Protein AF-K0SII9-F1 (afdb_monomer_lite)

Foldseek 3Di:
DPPVPPPPDDDDDDDDDPPPDCPDPVNVLVCCCCPHPLHDDPPDDPVNNVVSNVVSVVVVVVVVVVVVVVVVLLCVQLVPAPCSVWFASVQSSVQSVQLVVLVQKWKWAFDLFKIKIFHLDPDDPPVCVPDPCVPPWDFGDIKMWGWDDDPPWIAIDIPVCCCLVQVADGSRVCNLPVHDDPQQHQLCRTPCCVVQCPNPDPVNVVSVVSNVVCVVCSRRHGTDDPVSSVVSSVQFDPPDPRTTGPPDDPVNVVLNVVSVVDPTHTSVNSVVVVPPDPPPDPDDDPDDDDDDDDDDPPPPDPDPVVVVVVVVVVVVVVVVPDDDVVNVVVVVVVVVVVDDD

Organism: Thalassiosira oceanica (NCBI:txid159749)

Secondary structure (DSSP, 8-state):
--GGGSTT---------TTS----HHHHHHHHHHHSTT---TT--HHHHHHHHHHHHHHHHHHHHHHHHHHHHHHHHHTT-TTTTTB-HHHHHHHHHHHHGGGG-EEEEEETTEEEEE-------GGGTTSGGGGSPPB--EEEEEEEEETTEEEEEETT-HHHHHSS--HHHHHH-----GGGS-GGGBTTHHHHTT-SSHHHHHHHHHHHHHHHTTTT-EEE-HHHHHHHHHSS-TTSSSEEPTT--HHHHHHHHHHHHSSS-BHHHHHHHHH----S-----------------------HHHHHHHHHHHHHHHHHT---HHHHHHHHHHHTSS---

Structure (mmCIF, N/CA/C/O backbone):
data_AF-K0SII9-F1
#
_entry.id   AF-K0SII9-F1
#
loop_
_atom_site.group_PDB
_atom_site.id
_atom_site.type_symbol
_atom_site.label_atom_id
_atom_site.label_alt_id
_atom_site.label_comp_id
_atom_site.label_asym_id
_atom_site.label_entity_id
_atom_site.label_seq_id
_atom_site.pdbx_PDB_ins_code
_atom_site.Cartn_x
_atom_site.Cartn_y
_atom_site.Cartn_z
_atom_site.occupancy
_atom_site.B_iso_or_equiv
_atom_site.auth_seq_id
_atom_site.auth_comp_id
_atom_site.auth_asym_id
_atom_site.auth_atom_id
_atom_site.pdbx_PDB_model_num
ATOM 1 N N . ALA A 1 1 ? 13.135 2.652 -67.312 1.00 53.75 1 ALA A N 1
ATOM 2 C CA . ALA A 1 1 ? 12.485 2.323 -66.023 1.00 53.75 1 ALA A CA 1
ATOM 3 C C . ALA A 1 1 ? 13.206 1.148 -65.356 1.00 53.75 1 ALA A C 1
ATOM 5 O O . ALA A 1 1 ? 13.034 0.042 -65.848 1.00 53.75 1 ALA A O 1
ATOM 6 N N . LYS A 1 2 ? 14.023 1.396 -64.307 1.00 49.31 2 LYS A N 1
ATOM 7 C CA . LYS A 1 2 ? 14.423 0.466 -63.206 1.00 49.31 2 LYS A CA 1
ATOM 8 C C . LYS A 1 2 ? 15.679 0.882 -62.399 1.00 49.31 2 LYS A C 1
ATOM 10 O O . LYS A 1 2 ? 16.064 0.138 -61.511 1.00 49.31 2 LYS A O 1
ATOM 15 N N . GLU A 1 3 ? 16.265 2.066 -62.588 1.00 45.38 3 GLU A N 1
ATOM 16 C CA . GLU A 1 3 ? 17.447 2.478 -61.792 1.00 45.38 3 GLU A CA 1
ATOM 17 C C . GLU A 1 3 ? 17.122 3.017 -60.386 1.00 45.38 3 GLU A C 1
ATOM 19 O O . GLU A 1 3 ? 17.903 2.829 -59.458 1.00 45.38 3 GLU A O 1
ATOM 24 N N . TYR A 1 4 ? 15.921 3.562 -60.151 1.00 51.84 4 TYR A N 1
ATOM 25 C CA . TYR A 1 4 ? 15.530 4.056 -58.817 1.00 51.84 4 TYR A CA 1
ATOM 26 C C . TYR A 1 4 ? 15.281 2.946 -57.772 1.00 51.84 4 TYR A C 1
ATOM 28 O O . TYR A 1 4 ? 15.060 3.240 -56.599 1.00 51.84 4 TYR A O 1
ATOM 36 N N . LYS A 1 5 ? 15.305 1.666 -58.176 1.00 50.66 5 LYS A N 1
ATOM 37 C CA . LYS A 1 5 ? 15.097 0.512 -57.281 1.00 50.66 5 LYS A CA 1
ATOM 38 C C . LYS A 1 5 ? 16.396 -0.148 -56.795 1.00 50.66 5 LYS A C 1
ATOM 40 O O . LYS A 1 5 ? 16.318 -1.058 -55.979 1.00 50.66 5 LYS A O 1
ATOM 45 N N . LEU A 1 6 ? 17.567 0.308 -57.250 1.00 46.69 6 LEU A N 1
ATOM 46 C CA . LEU A 1 6 ? 18.876 -0.260 -56.879 1.00 46.69 6 LEU A CA 1
ATOM 47 C C . LEU A 1 6 ? 19.713 0.634 -55.948 1.00 46.69 6 LEU A C 1
ATOM 49 O O . LEU A 1 6 ? 20.714 0.178 -55.408 1.00 46.69 6 LEU A O 1
ATOM 53 N N . ALA A 1 7 ? 19.286 1.869 -55.674 1.00 40.69 7 ALA A N 1
ATOM 54 C CA . ALA A 1 7 ? 20.061 2.823 -54.873 1.00 40.69 7 ALA A CA 1
ATOM 55 C C . ALA A 1 7 ? 20.015 2.598 -53.343 1.00 40.69 7 ALA A C 1
ATOM 57 O O . ALA A 1 7 ? 20.549 3.416 -52.602 1.00 40.69 7 ALA A O 1
ATOM 58 N N . ASN A 1 8 ? 19.394 1.517 -52.846 1.00 41.69 8 ASN A N 1
ATOM 59 C CA . ASN A 1 8 ? 19.132 1.340 -51.408 1.00 41.69 8 ASN A CA 1
ATOM 60 C C . ASN A 1 8 ? 19.788 0.129 -50.724 1.00 41.69 8 ASN A C 1
ATOM 62 O O . ASN A 1 8 ? 19.466 -0.146 -49.573 1.00 41.69 8 ASN A O 1
ATOM 66 N N . TYR A 1 9 ? 20.729 -0.577 -51.357 1.00 41.47 9 TYR A N 1
ATOM 67 C CA . TYR A 1 9 ? 21.389 -1.721 -50.709 1.00 41.47 9 TYR A CA 1
ATOM 68 C C . TYR A 1 9 ? 22.876 -1.848 -51.043 1.00 41.47 9 TYR A C 1
ATOM 70 O O . TYR A 1 9 ? 23.299 -2.830 -51.634 1.00 41.47 9 TYR A O 1
ATOM 78 N N . ILE A 1 10 ? 23.692 -0.896 -50.583 1.00 37.50 10 ILE A N 1
ATOM 79 C CA . ILE A 1 10 ? 25.073 -1.199 -50.171 1.00 37.50 10 ILE A CA 1
ATOM 80 C C . ILE A 1 10 ? 25.360 -0.416 -48.884 1.00 37.50 10 ILE A C 1
ATOM 82 O O . ILE A 1 10 ? 25.893 0.691 -48.906 1.00 37.50 10 ILE A O 1
ATOM 86 N N . ARG A 1 11 ? 24.994 -0.986 -47.729 1.00 38.03 11 ARG A N 1
ATOM 87 C CA . ARG A 1 11 ? 25.604 -0.583 -46.456 1.00 38.03 11 ARG A CA 1
ATOM 88 C C . ARG A 1 11 ? 26.974 -1.247 -46.392 1.00 38.03 11 ARG A C 1
ATOM 90 O O . ARG A 1 11 ? 27.061 -2.467 -46.285 1.00 38.03 11 ARG A O 1
ATOM 97 N N . ARG A 1 12 ? 28.039 -0.447 -46.487 1.00 33.34 12 ARG A N 1
ATOM 98 C CA . ARG A 1 12 ? 29.394 -0.890 -46.144 1.00 33.34 12 ARG A CA 1
ATOM 99 C C . ARG A 1 12 ? 29.398 -1.366 -44.689 1.00 33.34 12 ARG A C 1
ATOM 101 O O . ARG A 1 12 ? 28.965 -0.643 -43.796 1.00 33.34 12 ARG A O 1
ATOM 108 N N . PHE A 1 13 ? 29.872 -2.590 -44.482 1.00 34.31 13 PHE A N 1
ATOM 109 C CA . PHE A 1 13 ? 30.133 -3.164 -43.170 1.00 34.31 13 PHE A CA 1
ATOM 110 C C . PHE A 1 13 ? 31.379 -2.509 -42.567 1.00 34.31 13 PHE A C 1
ATOM 112 O O . PHE A 1 13 ? 32.501 -2.859 -42.916 1.00 34.31 13 PHE A O 1
ATOM 119 N N . THR A 1 14 ? 31.177 -1.582 -41.639 1.00 35.09 14 THR A N 1
ATOM 120 C CA . THR A 1 14 ? 32.183 -1.201 -40.641 1.00 35.09 14 THR A CA 1
ATOM 121 C C . THR A 1 14 ? 31.499 -1.234 -39.283 1.00 35.09 14 THR A C 1
ATOM 123 O O . THR A 1 14 ? 30.611 -0.432 -39.000 1.00 35.09 14 THR A O 1
ATOM 126 N N . TYR A 1 15 ? 31.856 -2.241 -38.488 1.00 30.50 15 TYR A N 1
ATOM 127 C CA . TYR A 1 15 ? 31.388 -2.438 -37.122 1.00 30.50 15 TYR A CA 1
ATOM 128 C C . TYR A 1 15 ? 32.081 -1.449 -36.169 1.00 30.50 15 TYR A C 1
ATOM 130 O O . TYR A 1 15 ? 33.273 -1.199 -36.308 1.00 30.50 15 TYR A O 1
ATOM 138 N N . LEU A 1 16 ? 31.335 -0.968 -35.166 1.00 34.50 16 LEU A N 1
ATOM 139 C CA . LEU A 1 16 ? 31.848 -0.474 -33.878 1.00 34.50 16 LEU A CA 1
ATOM 140 C C . LEU A 1 16 ? 32.865 0.687 -33.929 1.00 34.50 16 LEU A C 1
ATOM 142 O O . LEU A 1 16 ? 33.998 0.556 -33.480 1.00 34.50 16 LEU A O 1
ATOM 146 N N . SER A 1 17 ? 32.417 1.875 -34.340 1.00 34.69 17 SER A N 1
ATOM 147 C CA . SER A 1 17 ? 33.034 3.134 -33.897 1.00 34.69 17 SER A CA 1
ATOM 148 C C . SER A 1 17 ? 31.955 4.073 -33.360 1.00 34.69 17 SER A C 1
ATOM 150 O O . SER A 1 17 ? 31.035 4.445 -34.089 1.00 34.69 17 SER A O 1
ATOM 152 N N . MET A 1 18 ? 32.082 4.464 -32.092 1.00 37.53 18 MET A N 1
ATOM 153 C CA . MET A 1 18 ? 31.198 5.381 -31.348 1.00 37.53 18 MET A CA 1
ATOM 154 C C . MET A 1 18 ? 31.147 6.825 -31.900 1.00 37.53 18 MET A C 1
ATOM 156 O O . MET A 1 18 ? 30.557 7.688 -31.262 1.00 37.53 18 MET A O 1
ATOM 160 N N . ASP A 1 19 ? 31.693 7.083 -33.092 1.00 38.28 19 ASP A N 1
ATOM 161 C CA . ASP A 1 19 ? 31.724 8.405 -33.739 1.00 38.28 19 ASP A CA 1
ATOM 162 C C . ASP A 1 19 ? 30.737 8.574 -34.913 1.00 38.28 19 ASP A C 1
ATOM 164 O O . ASP A 1 19 ? 30.640 9.655 -35.487 1.00 38.28 19 ASP A O 1
ATOM 168 N N . ALA A 1 20 ? 29.959 7.550 -35.285 1.00 38.38 20 ALA A N 1
ATOM 169 C CA . ALA A 1 20 ? 29.179 7.573 -36.536 1.00 38.38 20 ALA A CA 1
ATOM 170 C C . ALA A 1 20 ? 27.664 7.840 -36.402 1.00 38.38 20 ALA A C 1
ATOM 172 O O . ALA A 1 20 ? 26.931 7.680 -37.377 1.00 38.38 20 ALA A O 1
ATOM 173 N N . MET A 1 21 ? 27.167 8.267 -35.239 1.00 43.34 21 MET A N 1
ATOM 174 C CA . MET A 1 21 ? 25.800 8.800 -35.108 1.00 43.34 21 MET A CA 1
ATOM 175 C C . MET A 1 21 ? 25.746 9.935 -34.086 1.00 43.34 21 MET A C 1
ATOM 177 O O . MET A 1 21 ? 25.056 9.869 -33.073 1.00 43.34 21 MET A O 1
ATOM 181 N N . THR A 1 22 ? 26.450 11.025 -34.374 1.00 39.41 22 THR A N 1
ATOM 182 C CA . THR A 1 22 ? 26.101 12.318 -33.791 1.00 39.41 22 THR A CA 1
ATOM 183 C C . THR A 1 22 ? 25.038 12.957 -34.683 1.00 39.41 22 THR A C 1
ATOM 185 O O . THR A 1 22 ? 25.332 13.782 -35.540 1.00 39.41 22 THR A O 1
ATOM 188 N N . THR A 1 23 ? 23.755 12.622 -34.483 1.00 45.44 23 THR A N 1
ATOM 189 C CA . THR A 1 23 ? 22.739 13.641 -34.790 1.00 45.44 23 THR A CA 1
ATOM 190 C C . THR A 1 23 ? 23.065 14.776 -33.841 1.00 45.44 23 THR A C 1
ATOM 192 O O . THR A 1 23 ? 22.853 14.644 -32.630 1.00 45.44 23 THR A O 1
ATOM 195 N N . SER A 1 24 ? 23.701 15.830 -34.347 1.00 44.81 24 SER A N 1
ATOM 196 C CA . SER A 1 24 ? 24.098 16.939 -33.490 1.00 44.81 24 SER A CA 1
ATOM 197 C C . SER A 1 24 ? 22.864 17.414 -32.709 1.00 44.81 24 SER A C 1
ATOM 199 O O . SER A 1 24 ? 21.735 17.308 -33.213 1.00 44.81 24 SER A O 1
ATOM 201 N N . PRO A 1 25 ? 23.021 17.966 -31.496 1.00 49.19 25 PRO A N 1
ATOM 202 C CA . PRO A 1 25 ? 21.898 18.558 -30.770 1.00 49.19 25 PRO A CA 1
ATOM 203 C C . PRO A 1 25 ? 21.079 19.525 -31.647 1.00 49.19 25 PRO A C 1
ATOM 205 O O . PRO A 1 25 ? 19.868 19.654 -31.478 1.00 49.19 25 PRO A O 1
ATOM 208 N N . VAL A 1 26 ? 21.724 20.145 -32.644 1.00 51.12 26 VAL A N 1
ATOM 209 C CA . VAL A 1 26 ? 21.116 21.020 -33.654 1.00 51.12 26 VAL A CA 1
ATOM 210 C C . VAL A 1 26 ? 20.181 20.264 -34.612 1.00 51.12 26 VAL A C 1
ATOM 212 O O . VAL A 1 26 ? 19.090 20.751 -34.905 1.00 51.12 26 VAL A O 1
ATOM 215 N N . GLU A 1 27 ? 20.530 19.061 -35.069 1.00 47.72 27 GLU A N 1
ATOM 216 C CA . GLU A 1 27 ? 19.673 18.253 -35.953 1.00 47.72 27 GLU A CA 1
ATOM 217 C C . GLU A 1 27 ? 18.467 17.650 -35.221 1.00 47.72 27 GLU A C 1
ATOM 219 O O . GLU A 1 27 ? 17.347 17.690 -35.741 1.00 47.72 27 GLU A O 1
ATOM 224 N N . GLY A 1 28 ? 18.653 17.202 -33.975 1.00 54.72 28 GLY A N 1
ATOM 225 C CA . GLY A 1 28 ? 17.545 16.802 -33.101 1.00 54.72 28 GLY A CA 1
ATOM 226 C C . GLY A 1 28 ? 16.598 17.970 -32.792 1.00 54.72 28 GLY A C 1
ATOM 227 O O . GLY A 1 28 ? 15.373 17.817 -32.821 1.00 54.72 28 GLY A O 1
ATOM 228 N N . ASN A 1 29 ? 17.152 19.171 -32.589 1.00 56.41 29 ASN A N 1
ATOM 229 C CA . ASN A 1 29 ? 16.377 20.398 -32.396 1.00 56.41 29 ASN A CA 1
ATOM 230 C C . ASN A 1 29 ? 15.602 20.822 -33.649 1.00 56.41 29 ASN A C 1
ATOM 232 O O . ASN A 1 29 ? 14.479 21.319 -33.531 1.00 56.41 29 ASN A O 1
ATOM 236 N N . ASN A 1 30 ? 16.160 20.588 -34.836 1.00 60.06 30 ASN A N 1
ATOM 237 C CA . ASN A 1 30 ? 15.506 20.898 -36.101 1.00 60.06 30 ASN A CA 1
ATOM 238 C C . ASN A 1 30 ? 14.314 19.981 -36.389 1.00 60.06 30 ASN A C 1
ATOM 240 O O . ASN A 1 30 ? 13.341 20.441 -36.981 1.00 60.06 30 ASN A O 1
ATOM 244 N N . ASN A 1 31 ? 14.328 18.725 -35.938 1.00 63.12 31 ASN A N 1
ATOM 245 C CA . ASN A 1 31 ? 13.200 17.812 -36.144 1.00 63.12 31 ASN A CA 1
ATOM 246 C C . ASN A 1 31 ? 11.907 18.334 -35.476 1.00 63.12 31 ASN A C 1
ATOM 248 O O . ASN A 1 31 ? 10.842 18.350 -36.089 1.00 63.12 31 ASN A O 1
ATOM 252 N N . ALA A 1 32 ? 12.006 18.883 -34.260 1.00 60.28 32 ALA A N 1
ATOM 253 C CA . ALA A 1 32 ? 10.859 19.461 -33.550 1.00 60.28 32 ALA A CA 1
ATOM 254 C C . ALA A 1 32 ? 10.267 20.700 -34.254 1.00 60.28 32 ALA A C 1
ATOM 256 O O . ALA A 1 32 ? 9.049 20.885 -34.252 1.00 60.28 32 ALA A O 1
ATOM 257 N N . ILE A 1 33 ? 11.120 21.519 -34.880 1.00 62.03 33 ILE A N 1
ATOM 258 C CA . ILE A 1 33 ? 10.728 22.719 -35.642 1.00 62.03 33 ILE A CA 1
ATOM 259 C C . ILE A 1 33 ? 10.191 22.352 -37.034 1.00 62.03 33 ILE A C 1
ATOM 261 O O . ILE A 1 33 ? 9.358 23.069 -37.583 1.00 62.03 33 ILE A O 1
ATOM 265 N N . LYS A 1 34 ? 10.640 21.233 -37.610 1.00 62.59 34 LYS A N 1
ATOM 266 C CA . LYS A 1 34 ? 10.251 20.785 -38.955 1.00 62.59 34 LYS A CA 1
ATOM 267 C C . LYS A 1 34 ? 9.029 19.862 -38.966 1.00 62.59 34 LYS A C 1
ATOM 269 O O . LYS A 1 34 ? 8.306 19.848 -39.959 1.00 62.59 34 LYS A O 1
ATOM 274 N N . HIS A 1 35 ? 8.763 19.124 -37.886 1.00 68.00 35 HIS A N 1
ATOM 275 C CA . HIS A 1 35 ? 7.751 18.056 -37.875 1.00 68.00 35 HIS A CA 1
ATOM 276 C C . HIS A 1 35 ? 6.817 18.049 -36.643 1.00 68.00 35 HIS A C 1
ATOM 278 O O . HIS A 1 35 ? 5.930 17.203 -36.575 1.00 68.00 35 HIS A O 1
ATOM 284 N N . GLY A 1 36 ? 6.971 18.972 -35.682 1.00 69.62 36 GLY A N 1
ATOM 285 C CA . GLY A 1 36 ? 6.170 19.015 -34.446 1.00 69.62 36 GLY A CA 1
ATOM 286 C C . GLY A 1 36 ? 4.976 19.985 -34.452 1.00 69.62 36 GLY A C 1
ATOM 287 O O . GLY A 1 36 ? 4.740 20.719 -35.405 1.00 69.62 36 GLY A O 1
ATOM 288 N N . GLN A 1 37 ? 4.247 20.043 -33.331 1.00 69.94 37 GLN A N 1
ATOM 289 C CA . GLN A 1 37 ? 3.112 20.964 -33.113 1.00 69.94 37 GLN A CA 1
ATOM 290 C C . GLN A 1 37 ? 3.496 22.451 -33.267 1.00 69.94 37 GLN A C 1
ATOM 292 O O . GLN A 1 37 ? 2.679 23.273 -33.675 1.00 69.94 37 GLN A O 1
ATOM 297 N N . PHE A 1 38 ? 4.763 22.787 -33.010 1.00 75.69 38 PHE A N 1
ATOM 298 C CA . PHE A 1 38 ? 5.333 24.128 -33.182 1.00 75.69 38 PHE A CA 1
ATOM 299 C C . PHE A 1 38 ? 6.060 24.301 -34.526 1.00 75.69 38 PHE A C 1
ATOM 301 O O . PHE A 1 38 ? 7.029 25.054 -34.615 1.00 75.69 38 PHE A O 1
ATOM 308 N N . ARG A 1 39 ? 5.620 23.589 -35.576 1.00 80.12 39 ARG A N 1
ATOM 309 C CA . ARG A 1 39 ? 6.266 23.631 -36.893 1.00 80.12 39 ARG A CA 1
ATOM 310 C C . ARG A 1 39 ? 6.273 25.037 -37.490 1.00 80.12 39 ARG A C 1
ATOM 312 O O . ARG A 1 39 ? 5.246 25.725 -37.498 1.00 80.12 39 ARG A O 1
ATOM 319 N N . ILE A 1 40 ? 7.421 25.412 -38.048 1.00 73.75 40 ILE A N 1
ATOM 320 C CA . ILE A 1 40 ? 7.624 26.672 -38.766 1.00 73.75 40 ILE A CA 1
ATOM 321 C C . ILE A 1 40 ? 7.688 26.381 -40.260 1.00 73.75 40 ILE A C 1
ATOM 323 O O . ILE A 1 40 ? 8.381 25.467 -40.703 1.00 73.75 40 ILE A O 1
ATOM 327 N N . HIS A 1 41 ? 6.941 27.162 -41.030 1.00 76.00 41 HIS A N 1
ATOM 328 C CA . HIS A 1 41 ? 6.904 27.087 -42.483 1.00 76.00 41 HIS A CA 1
ATOM 329 C C . HIS A 1 41 ? 7.655 28.257 -43.106 1.00 76.00 41 HIS A C 1
ATOM 331 O O . HIS A 1 41 ? 7.661 29.347 -42.542 1.00 76.00 41 HIS A O 1
ATOM 337 N N . SER A 1 42 ? 8.196 28.059 -44.310 1.00 74.12 42 SER A N 1
ATOM 338 C CA . SER A 1 42 ? 8.813 29.123 -45.119 1.00 74.12 42 SER A CA 1
ATOM 339 C C . SER A 1 42 ? 7.867 30.293 -45.409 1.00 74.12 42 SER A C 1
ATOM 341 O O . SER A 1 42 ? 8.325 31.396 -45.671 1.00 74.12 42 SER A O 1
ATOM 343 N N . ASN A 1 43 ? 6.554 30.059 -45.334 1.00 78.25 43 ASN A N 1
ATOM 344 C CA . ASN A 1 43 ? 5.522 31.063 -45.596 1.00 78.25 43 ASN A CA 1
ATOM 345 C C . ASN A 1 43 ? 5.083 31.825 -44.329 1.00 78.25 43 ASN A C 1
ATOM 347 O O . ASN A 1 43 ? 4.132 32.599 -44.387 1.00 78.25 43 ASN A O 1
ATOM 351 N N . MET A 1 44 ? 5.718 31.588 -43.175 1.00 83.06 44 MET A N 1
ATOM 352 C CA . MET A 1 44 ? 5.431 32.326 -41.941 1.00 83.06 44 MET A CA 1
ATOM 353 C C . MET A 1 44 ? 6.315 33.565 -41.849 1.00 83.06 44 MET A C 1
ATOM 355 O O . MET A 1 44 ? 7.528 33.485 -42.031 1.00 83.06 44 MET A O 1
ATOM 359 N N . ASN A 1 45 ? 5.709 34.704 -41.522 1.00 86.62 45 ASN A N 1
ATOM 360 C CA . ASN A 1 45 ? 6.458 35.913 -41.203 1.00 86.62 45 ASN A CA 1
ATOM 361 C C . ASN A 1 45 ? 7.091 35.816 -39.803 1.00 86.62 45 ASN A C 1
ATOM 363 O O . ASN A 1 45 ? 6.718 34.976 -38.977 1.00 86.62 45 ASN A O 1
ATOM 367 N N . LEU A 1 46 ? 8.049 36.707 -39.534 1.00 81.56 46 LEU A N 1
ATOM 368 C CA . LEU A 1 46 ? 8.833 36.686 -38.298 1.00 81.56 46 LEU A CA 1
ATOM 369 C C . LEU A 1 46 ? 7.951 36.789 -37.040 1.00 81.56 46 LEU A C 1
ATOM 371 O O . LEU A 1 46 ? 8.213 36.126 -36.036 1.00 81.56 46 LEU A O 1
ATOM 375 N N . SER A 1 47 ? 6.879 37.586 -37.108 1.00 84.19 47 SER A N 1
ATOM 376 C CA . SER A 1 47 ? 5.943 37.797 -36.000 1.00 84.19 47 SER A CA 1
ATOM 377 C C . SER A 1 47 ? 5.118 36.553 -35.659 1.00 84.19 47 SER A C 1
ATOM 379 O O . SER A 1 47 ? 4.724 36.392 -34.508 1.00 84.19 47 SER A O 1
ATOM 381 N N . GLN A 1 48 ? 4.903 35.640 -36.610 1.00 80.31 48 GLN A N 1
ATOM 382 C CA . GLN A 1 48 ? 4.233 34.356 -36.378 1.00 80.31 48 GLN A CA 1
ATOM 383 C C . GLN A 1 48 ? 5.210 33.217 -36.064 1.00 80.31 48 GLN A C 1
ATOM 385 O O . GLN A 1 48 ? 4.867 32.300 -35.311 1.00 80.31 48 GLN A O 1
ATOM 390 N N . SER A 1 49 ? 6.426 33.247 -36.619 1.00 80.00 49 SER A N 1
ATOM 391 C CA . SER A 1 49 ? 7.427 32.205 -36.382 1.00 80.00 49 SER A CA 1
ATOM 392 C C . SER A 1 49 ? 8.039 32.302 -34.984 1.00 80.00 49 SER A C 1
ATOM 394 O O . SER A 1 49 ? 8.202 31.275 -34.327 1.00 80.00 49 SER A O 1
ATOM 396 N N . LEU A 1 50 ? 8.336 33.514 -34.499 1.00 82.88 50 LEU A N 1
ATOM 397 C CA . LEU A 1 50 ? 8.982 33.730 -33.199 1.00 82.88 50 LEU A CA 1
ATOM 398 C C . LEU A 1 50 ? 8.172 33.150 -32.022 1.00 82.88 50 LEU A C 1
ATOM 400 O O . LEU A 1 50 ? 8.735 32.339 -31.283 1.00 82.88 50 LEU A O 1
ATOM 404 N N . PRO A 1 51 ? 6.864 33.440 -31.855 1.00 86.38 51 PRO A N 1
ATOM 405 C CA . PRO A 1 51 ? 6.073 32.867 -30.763 1.00 86.38 51 PRO A CA 1
ATOM 406 C C . PRO A 1 51 ? 6.037 31.334 -30.773 1.00 86.38 51 PRO A C 1
ATOM 408 O O . PRO A 1 51 ? 6.052 30.709 -29.715 1.00 86.38 51 PRO A O 1
ATOM 411 N N . LYS A 1 52 ? 6.046 30.706 -31.958 1.00 81.69 52 LYS A N 1
ATOM 412 C CA . LYS A 1 52 ? 6.088 29.240 -32.087 1.00 81.69 52 LYS A CA 1
ATOM 413 C C . LYS A 1 52 ? 7.437 28.655 -31.682 1.00 81.69 52 LYS A C 1
ATOM 415 O O . LYS A 1 52 ? 7.455 27.624 -31.011 1.00 81.69 52 LYS A O 1
ATOM 420 N N . VAL A 1 53 ? 8.550 29.312 -32.029 1.00 82.69 53 VAL A N 1
ATOM 421 C CA . VAL A 1 53 ? 9.884 28.933 -31.524 1.00 82.69 53 VAL A CA 1
ATOM 422 C C . VAL A 1 53 ? 9.886 28.978 -29.999 1.00 82.69 53 VAL A C 1
ATOM 424 O O . VAL A 1 53 ? 10.252 27.986 -29.368 1.00 82.69 53 VAL A O 1
ATOM 427 N N . TYR A 1 54 ? 9.434 30.091 -29.412 1.00 83.81 54 TYR A N 1
ATOM 428 C CA . TYR A 1 54 ? 9.384 30.261 -27.959 1.00 83.81 54 TYR A CA 1
ATOM 429 C C . TYR A 1 54 ? 8.484 29.219 -27.286 1.00 83.81 54 TYR A C 1
ATOM 431 O O . TYR A 1 54 ? 8.912 28.586 -26.324 1.00 83.81 54 TYR A O 1
ATOM 439 N N . GLY A 1 55 ? 7.294 28.951 -27.833 1.00 83.25 55 GLY A N 1
ATOM 440 C CA . GLY A 1 55 ? 6.408 27.889 -27.347 1.00 83.25 55 GLY A CA 1
ATOM 441 C C . GLY A 1 55 ? 7.075 26.510 -27.371 1.00 83.25 55 GLY A C 1
ATOM 442 O O . GLY A 1 55 ? 7.067 25.794 -26.373 1.00 83.25 55 GLY A O 1
ATOM 443 N N . GLY A 1 56 ? 7.754 26.164 -28.469 1.00 82.12 56 GLY A N 1
ATOM 444 C CA . GLY A 1 56 ? 8.484 24.901 -28.586 1.00 82.12 56 GLY A CA 1
ATOM 445 C C . GLY A 1 56 ? 9.707 24.791 -27.668 1.00 82.12 56 GLY A C 1
ATOM 446 O O . GLY A 1 56 ? 10.061 23.690 -27.238 1.00 82.12 56 GLY A O 1
ATOM 447 N N . VAL A 1 57 ? 10.377 25.905 -27.359 1.00 82.19 57 VAL A N 1
ATOM 448 C CA . VAL A 1 57 ? 11.449 25.958 -26.352 1.00 82.19 57 VAL A CA 1
ATOM 449 C C . VAL A 1 57 ? 10.868 25.753 -24.953 1.00 82.19 57 VAL A C 1
ATOM 451 O O . VAL A 1 57 ? 11.317 24.844 -24.255 1.00 82.19 57 VAL A O 1
ATOM 454 N N . ASN A 1 58 ? 9.817 26.487 -24.583 1.00 85.62 58 ASN A N 1
ATOM 455 C CA . ASN A 1 58 ? 9.165 26.359 -23.279 1.00 85.62 58 ASN A CA 1
ATOM 456 C C . ASN A 1 58 ? 8.634 24.941 -23.039 1.00 85.62 58 ASN A C 1
ATOM 458 O O . ASN A 1 58 ? 8.983 24.331 -22.034 1.00 85.62 58 ASN A O 1
ATOM 462 N N . SER A 1 59 ? 7.921 24.334 -23.994 1.00 79.88 59 SER A N 1
ATOM 463 C CA . SER A 1 59 ? 7.428 22.954 -23.846 1.00 79.88 59 SER A CA 1
ATOM 464 C C . SER A 1 59 ? 8.540 21.900 -23.740 1.00 79.88 59 SER A C 1
ATOM 466 O O . SER A 1 59 ? 8.305 20.785 -23.268 1.00 79.88 59 SER A O 1
ATOM 468 N N . ARG A 1 60 ? 9.755 22.191 -24.224 1.00 81.00 60 ARG A N 1
ATOM 469 C CA . ARG A 1 60 ? 10.925 21.317 -24.027 1.00 81.00 60 ARG A CA 1
ATOM 470 C C . ARG A 1 60 ? 11.536 21.518 -22.650 1.00 81.00 60 ARG A C 1
ATOM 472 O O . ARG A 1 60 ? 11.833 20.526 -21.990 1.00 81.00 60 ARG A O 1
ATOM 479 N N . ILE A 1 61 ? 11.676 22.768 -22.214 1.00 84.19 61 ILE A N 1
ATOM 480 C CA . ILE A 1 61 ? 12.120 23.107 -20.860 1.00 84.19 61 ILE A CA 1
ATOM 481 C C . ILE A 1 61 ? 11.176 22.470 -19.837 1.00 84.19 61 ILE A C 1
ATOM 483 O O . ILE A 1 61 ? 11.640 21.755 -18.960 1.00 84.19 61 ILE A O 1
ATOM 487 N N . GLU A 1 62 ? 9.861 22.603 -19.998 1.00 83.56 62 GLU A N 1
ATOM 488 C CA . GLU A 1 62 ? 8.862 21.977 -19.125 1.00 83.56 62 GLU A CA 1
ATOM 489 C C . GLU A 1 62 ? 8.965 20.452 -19.109 1.00 83.56 62 GLU A C 1
ATOM 491 O O . GLU A 1 62 ? 8.889 19.839 -18.042 1.00 83.56 62 GLU A O 1
ATOM 496 N N . ARG A 1 63 ? 9.177 19.817 -20.269 1.00 81.50 63 ARG A N 1
ATOM 497 C CA . ARG A 1 63 ? 9.396 18.365 -20.344 1.00 81.50 63 ARG A CA 1
ATOM 498 C C . ARG A 1 63 ? 10.674 17.944 -19.632 1.00 81.50 63 ARG A C 1
ATOM 500 O O . ARG A 1 63 ? 10.638 16.959 -18.899 1.00 81.50 63 ARG A O 1
ATOM 507 N N . SER A 1 64 ? 11.762 18.687 -19.821 1.00 81.19 64 SER A N 1
ATOM 508 C CA . SER A 1 64 ? 13.045 18.454 -19.156 1.00 81.19 64 SER A CA 1
ATOM 509 C C . SER A 1 64 ? 12.921 18.637 -17.644 1.00 81.19 64 SER A C 1
ATOM 511 O O . SER A 1 64 ? 13.277 17.739 -16.895 1.00 81.19 64 SER A O 1
ATOM 513 N N . ILE A 1 65 ? 12.295 19.723 -17.182 1.00 81.81 65 ILE A N 1
ATOM 514 C CA . ILE A 1 65 ? 11.997 19.969 -15.764 1.00 81.81 65 ILE A CA 1
ATOM 515 C C . ILE A 1 65 ? 11.118 18.854 -15.198 1.00 81.81 65 ILE A C 1
ATOM 517 O O . ILE A 1 65 ? 11.391 18.342 -14.119 1.00 81.81 65 ILE A O 1
ATOM 521 N N . SER A 1 66 ? 10.068 18.447 -15.910 1.00 77.62 66 SER A N 1
ATOM 522 C CA . SER A 1 66 ? 9.196 17.350 -15.483 1.00 77.62 66 SER A CA 1
ATOM 523 C C . SER A 1 66 ? 9.955 16.027 -15.405 1.00 77.62 66 SER A C 1
ATOM 525 O O . SER A 1 66 ? 9.707 15.230 -14.507 1.00 77.62 66 SER A O 1
ATOM 527 N N . GLN A 1 67 ? 10.888 15.787 -16.327 1.00 80.50 67 GLN A N 1
ATOM 528 C CA . GLN A 1 67 ? 11.751 14.614 -16.313 1.00 80.50 67 GLN A CA 1
ATOM 529 C C . GLN A 1 67 ? 12.741 14.659 -15.147 1.00 80.50 67 GLN A C 1
ATOM 531 O O . GLN A 1 67 ? 12.800 13.702 -14.387 1.00 80.50 67 GLN A O 1
ATOM 536 N N . ALA A 1 68 ? 13.418 15.786 -14.934 1.00 72.94 68 ALA A N 1
ATOM 537 C CA . ALA A 1 68 ? 14.311 16.005 -13.805 1.00 72.94 68 ALA A CA 1
ATOM 538 C C . ALA A 1 68 ? 13.570 15.846 -12.471 1.00 72.94 68 ALA A C 1
ATOM 540 O O . ALA A 1 68 ? 14.022 15.098 -11.621 1.00 72.94 68 ALA A O 1
ATOM 541 N N . LYS A 1 69 ? 12.375 16.433 -12.314 1.00 75.50 69 LYS A N 1
ATOM 542 C CA . LYS A 1 69 ? 11.519 16.234 -11.130 1.00 75.50 69 LYS A CA 1
ATOM 543 C C . LYS A 1 69 ? 11.175 14.758 -10.914 1.00 75.50 69 LYS A C 1
ATOM 545 O O . LYS A 1 69 ? 11.237 14.277 -9.784 1.00 75.50 69 LYS A O 1
ATOM 550 N N . ARG A 1 70 ? 10.833 14.028 -11.985 1.00 72.69 70 ARG A N 1
ATOM 551 C CA . ARG A 1 70 ? 10.601 12.575 -11.916 1.00 72.69 70 ARG A CA 1
ATOM 552 C C . ARG A 1 70 ? 11.859 11.831 -11.481 1.00 72.69 70 ARG A C 1
ATOM 554 O O . ARG A 1 70 ? 11.751 10.919 -10.672 1.00 72.69 70 ARG A O 1
ATOM 561 N N . ASP A 1 71 ? 13.020 12.198 -12.003 1.00 69.75 71 ASP A N 1
ATOM 562 C CA . ASP A 1 71 ? 14.276 11.503 -11.737 1.00 69.75 71 ASP A CA 1
ATOM 563 C C . ASP A 1 71 ? 14.831 11.825 -10.344 1.00 69.75 71 ASP A C 1
ATOM 565 O O . ASP A 1 71 ? 15.195 10.904 -9.624 1.00 69.75 71 ASP A O 1
ATOM 569 N N . THR A 1 72 ? 14.754 13.074 -9.879 1.00 67.00 72 THR A N 1
ATOM 570 C CA . THR A 1 72 ? 15.052 13.450 -8.488 1.00 67.00 72 THR A CA 1
ATOM 571 C C . THR A 1 72 ? 14.146 12.711 -7.504 1.00 67.00 72 THR A C 1
ATOM 573 O O . THR A 1 72 ? 14.637 12.184 -6.509 1.00 67.00 72 THR A O 1
ATOM 576 N N . GLY A 1 73 ? 12.844 12.603 -7.801 1.00 61.16 73 GLY A N 1
ATOM 577 C CA . GLY A 1 73 ? 11.927 11.786 -7.005 1.00 61.16 73 GLY A CA 1
ATOM 578 C C . GLY A 1 73 ? 12.378 10.324 -6.952 1.00 61.16 73 GLY A C 1
ATOM 579 O O . GLY A 1 73 ? 12.534 9.764 -5.873 1.00 61.16 73 GLY A O 1
ATOM 580 N N . LYS A 1 74 ? 12.672 9.711 -8.105 1.00 59.28 74 LYS A N 1
ATOM 581 C CA . LYS A 1 74 ? 13.144 8.317 -8.173 1.00 59.28 74 LYS A CA 1
ATOM 582 C C . LYS A 1 74 ? 14.428 8.089 -7.376 1.00 59.28 74 LYS A C 1
ATOM 584 O O . LYS A 1 74 ? 14.498 7.105 -6.645 1.00 59.28 74 LYS A O 1
ATOM 589 N N . THR A 1 75 ? 15.426 8.961 -7.508 1.00 58.94 75 THR A N 1
ATOM 590 C CA . THR A 1 75 ? 16.719 8.804 -6.828 1.00 58.94 75 THR A CA 1
ATOM 591 C C . THR A 1 75 ? 16.574 8.981 -5.319 1.00 58.94 75 THR A C 1
ATOM 593 O O . THR A 1 75 ? 17.095 8.165 -4.574 1.00 58.94 75 THR A O 1
ATOM 596 N N . SER A 1 76 ? 15.803 9.975 -4.866 1.00 60.25 76 SER A N 1
ATOM 597 C CA . SER A 1 76 ? 15.585 10.237 -3.436 1.00 60.25 76 SER A CA 1
ATOM 598 C C . SER A 1 76 ? 14.875 9.084 -2.719 1.00 60.25 76 SER A C 1
ATOM 600 O O . SER A 1 76 ? 15.241 8.753 -1.594 1.00 60.25 76 SER A O 1
ATOM 602 N N . TYR A 1 77 ? 13.871 8.471 -3.357 1.00 54.66 77 TYR A N 1
ATOM 603 C CA . TYR A 1 77 ? 13.135 7.344 -2.770 1.00 54.66 77 TYR A CA 1
ATOM 604 C C . TYR A 1 77 ? 13.936 6.034 -2.837 1.00 54.66 77 TYR A C 1
ATOM 606 O O . TYR A 1 77 ? 14.074 5.343 -1.834 1.00 54.66 77 TYR A O 1
ATOM 614 N N . SER A 1 78 ? 14.566 5.736 -3.980 1.00 53.78 78 SER A N 1
ATOM 615 C CA . SER A 1 78 ? 15.282 4.465 -4.153 1.00 53.78 78 SER A CA 1
ATOM 616 C C . SER A 1 78 ? 16.647 4.392 -3.463 1.00 53.78 78 SER A C 1
ATOM 618 O O . SER A 1 78 ? 17.056 3.303 -3.093 1.00 53.78 78 SER A O 1
ATOM 620 N N . SER A 1 79 ? 17.373 5.489 -3.235 1.00 52.91 79 SER A N 1
ATOM 621 C CA . SER A 1 79 ? 18.785 5.391 -2.819 1.00 52.91 79 SER A CA 1
ATOM 622 C C . SER A 1 79 ? 19.026 4.956 -1.365 1.00 52.91 79 SER A C 1
ATOM 624 O O . SER A 1 79 ? 20.181 4.875 -0.956 1.00 52.91 79 SER A O 1
ATOM 626 N N . ARG A 1 80 ? 17.980 4.735 -0.555 1.00 62.78 80 ARG A N 1
ATOM 627 C CA . ARG A 1 80 ? 18.118 4.432 0.887 1.00 62.78 80 ARG A CA 1
ATOM 628 C C . ARG A 1 80 ? 17.535 3.088 1.319 1.00 62.78 80 ARG A C 1
ATOM 630 O O . ARG A 1 80 ? 17.804 2.662 2.439 1.00 62.78 80 ARG A O 1
ATOM 637 N N . ALA A 1 81 ? 16.746 2.431 0.474 1.00 71.94 81 ALA A N 1
ATOM 638 C CA . ALA A 1 81 ? 16.098 1.174 0.827 1.00 71.94 81 ALA A CA 1
ATOM 639 C C . ALA A 1 81 ? 17.001 -0.025 0.507 1.00 71.94 81 ALA A C 1
ATOM 641 O O . ALA A 1 81 ? 17.539 -0.122 -0.594 1.00 71.94 81 ALA A O 1
ATOM 642 N N . ALA A 1 82 ? 17.102 -0.988 1.428 1.00 80.25 82 ALA A N 1
ATOM 643 C CA . ALA A 1 82 ? 17.878 -2.219 1.226 1.00 80.25 82 ALA A CA 1
ATOM 644 C C . ALA A 1 82 ? 17.401 -3.051 0.015 1.00 80.25 82 ALA A C 1
ATOM 646 O O . ALA A 1 82 ? 18.147 -3.847 -0.550 1.00 80.25 82 ALA A O 1
ATOM 647 N N . THR A 1 83 ? 16.153 -2.857 -0.414 1.00 84.81 83 THR A N 1
ATOM 648 C CA . THR A 1 83 ? 15.542 -3.529 -1.566 1.00 84.81 83 THR A CA 1
ATOM 649 C C . THR A 1 83 ? 15.845 -2.861 -2.910 1.00 84.81 83 THR A C 1
ATOM 651 O O . THR A 1 83 ? 15.584 -3.459 -3.957 1.00 84.81 83 THR A O 1
ATOM 654 N N . ALA A 1 84 ? 16.435 -1.664 -2.920 1.00 81.88 84 ALA A N 1
ATOM 655 C CA . ALA A 1 84 ? 16.610 -0.858 -4.125 1.00 81.88 84 ALA A CA 1
ATOM 656 C C . ALA A 1 84 ? 17.536 -1.481 -5.174 1.00 81.88 84 ALA A C 1
ATOM 658 O O . ALA A 1 84 ? 17.362 -1.251 -6.376 1.00 81.88 84 ALA A O 1
ATOM 659 N N . ASP A 1 85 ? 18.496 -2.302 -4.750 1.00 86.31 85 ASP A N 1
ATOM 660 C CA . ASP A 1 85 ? 19.392 -3.009 -5.664 1.00 86.31 85 ASP A CA 1
ATOM 661 C C . ASP A 1 85 ? 18.665 -4.109 -6.438 1.00 86.31 85 ASP A C 1
ATOM 663 O O . ASP A 1 85 ? 18.955 -4.324 -7.617 1.00 86.31 85 ASP A O 1
ATOM 667 N N . PHE A 1 86 ? 17.639 -4.712 -5.836 1.00 88.88 86 PHE A N 1
ATOM 668 C CA . PHE A 1 86 ? 16.919 -5.864 -6.377 1.00 88.88 86 PHE A CA 1
ATOM 669 C C . PHE A 1 86 ? 15.605 -5.488 -7.066 1.00 88.88 86 PHE A C 1
ATOM 671 O O . PHE A 1 86 ? 15.181 -6.163 -8.007 1.00 88.88 86 PHE A O 1
ATOM 678 N N . VAL A 1 87 ? 14.956 -4.406 -6.633 1.00 89.88 87 VAL A N 1
ATOM 679 C CA . VAL A 1 87 ? 13.635 -3.981 -7.111 1.00 89.88 87 VAL A CA 1
ATOM 680 C C . VAL A 1 87 ? 13.770 -2.900 -8.180 1.00 89.88 87 VAL A C 1
ATOM 682 O O . VAL A 1 87 ? 14.596 -1.994 -8.108 1.00 89.88 87 VAL A O 1
ATOM 685 N N . ASN A 1 88 ? 12.955 -2.992 -9.225 1.00 88.81 88 ASN A N 1
ATOM 686 C CA . ASN A 1 88 ? 12.904 -1.998 -10.279 1.00 88.81 88 ASN A CA 1
ATOM 687 C C . ASN A 1 88 ? 12.400 -0.653 -9.738 1.00 88.81 88 ASN A C 1
ATOM 689 O O . ASN A 1 88 ? 11.651 -0.570 -8.765 1.00 88.81 88 ASN A O 1
ATOM 693 N N . VAL A 1 89 ? 12.786 0.424 -10.417 1.00 83.56 89 VAL A N 1
ATOM 694 C CA . VAL A 1 89 ? 12.548 1.794 -9.943 1.00 83.56 89 VAL A CA 1
ATOM 695 C C . VAL A 1 89 ? 11.062 2.078 -9.690 1.00 83.56 89 VAL A C 1
ATOM 697 O O . VAL A 1 89 ? 10.705 2.758 -8.731 1.00 83.56 89 VAL A O 1
ATOM 700 N N . LYS A 1 90 ? 10.173 1.524 -10.525 1.00 84.12 90 LYS A N 1
ATOM 701 C CA . LYS A 1 90 ? 8.722 1.689 -10.374 1.00 84.12 90 LYS A CA 1
ATOM 702 C C . LYS A 1 90 ? 8.210 1.009 -9.104 1.00 84.12 90 LYS A C 1
ATOM 704 O O . LYS A 1 90 ? 7.453 1.630 -8.364 1.00 84.12 90 LYS A O 1
ATOM 709 N N . GLY A 1 91 ? 8.602 -0.240 -8.865 1.00 87.38 91 GLY A N 1
ATOM 710 C CA . GLY A 1 91 ? 8.230 -1.002 -7.676 1.00 87.38 91 GLY A CA 1
ATOM 711 C C . GLY A 1 91 ? 8.721 -0.316 -6.411 1.00 87.38 91 GLY A C 1
ATOM 712 O O . GLY A 1 91 ? 7.911 -0.043 -5.532 1.00 87.38 91 GLY A O 1
ATOM 713 N N . GLN A 1 92 ? 10.000 0.065 -6.393 1.00 88.38 92 GLN A N 1
ATOM 714 C CA . GLN A 1 92 ? 10.624 0.746 -5.263 1.00 88.38 92 GLN A CA 1
ATOM 715 C C . GLN A 1 92 ? 9.898 2.054 -4.925 1.00 88.38 92 GLN A C 1
ATOM 717 O O . GLN A 1 92 ? 9.380 2.200 -3.826 1.00 88.38 92 GLN A O 1
ATOM 722 N N . SER A 1 93 ? 9.692 2.932 -5.916 1.00 84.38 93 SER A N 1
ATOM 723 C CA . SER A 1 93 ? 9.000 4.216 -5.706 1.00 84.38 93 SER A CA 1
ATOM 724 C C . SER A 1 93 ? 7.579 4.080 -5.140 1.00 84.38 93 SER A C 1
ATOM 726 O O . SER A 1 93 ? 7.120 4.935 -4.386 1.00 84.38 93 SER A O 1
ATOM 728 N N . LEU A 1 94 ? 6.856 3.016 -5.504 1.00 87.69 94 LEU A N 1
ATOM 729 C CA . LEU A 1 94 ? 5.510 2.761 -4.993 1.00 87.69 94 LEU A CA 1
ATOM 730 C C . LEU A 1 94 ? 5.542 2.202 -3.572 1.00 87.69 94 LEU A C 1
ATOM 732 O O . LEU A 1 94 ? 4.679 2.557 -2.772 1.00 87.69 94 LEU A O 1
ATOM 736 N N . VAL A 1 95 ? 6.511 1.333 -3.282 1.00 90.88 95 VAL A N 1
ATOM 737 C CA . VAL A 1 95 ? 6.731 0.758 -1.955 1.00 90.88 95 VAL A CA 1
ATOM 738 C C . VAL A 1 95 ? 7.134 1.847 -0.970 1.00 90.88 95 VAL A C 1
ATOM 740 O O . VAL A 1 95 ? 6.460 1.981 0.044 1.00 90.88 95 VAL A O 1
ATOM 743 N N . ASP A 1 96 ? 8.113 2.685 -1.311 1.00 88.75 96 ASP A N 1
ATOM 744 C CA . ASP A 1 96 ? 8.571 3.790 -0.459 1.00 88.75 96 ASP A CA 1
ATOM 745 C C . ASP A 1 96 ? 7.438 4.776 -0.183 1.00 88.75 96 ASP A C 1
ATOM 747 O O . ASP A 1 96 ? 7.159 5.115 0.962 1.00 88.75 96 ASP A O 1
ATOM 751 N N . ARG A 1 97 ? 6.681 5.158 -1.220 1.00 87.94 97 ARG A N 1
ATOM 752 C CA . ARG A 1 97 ? 5.512 6.029 -1.048 1.00 87.94 97 ARG A CA 1
ATOM 753 C C . ARG A 1 97 ? 4.477 5.421 -0.101 1.00 87.94 97 ARG A C 1
ATOM 755 O O . ARG A 1 97 ? 3.880 6.135 0.704 1.00 87.94 97 ARG A O 1
ATOM 762 N N . ASN A 1 98 ? 4.215 4.121 -0.229 1.00 90.81 98 ASN A N 1
ATOM 763 C CA . ASN A 1 98 ? 3.267 3.436 0.643 1.00 90.81 98 ASN A CA 1
ATOM 764 C C . ASN A 1 98 ? 3.800 3.345 2.077 1.00 90.81 98 ASN A C 1
ATOM 766 O O . ASN A 1 98 ? 3.030 3.556 3.013 1.00 90.81 98 ASN A O 1
ATOM 770 N N . PHE A 1 99 ? 5.096 3.082 2.234 1.00 90.94 99 PHE A N 1
ATOM 771 C CA . PHE A 1 99 ? 5.788 3.045 3.513 1.00 90.94 99 PHE A CA 1
ATOM 772 C C . PHE A 1 99 ? 5.725 4.407 4.209 1.00 90.94 99 PHE A C 1
ATOM 774 O O . PHE A 1 99 ? 5.250 4.488 5.335 1.00 90.94 99 PHE A O 1
ATOM 781 N N . ASP A 1 100 ? 6.066 5.501 3.531 1.00 88.25 100 ASP A N 1
ATOM 782 C CA . ASP A 1 100 ? 6.005 6.860 4.086 1.00 88.25 100 ASP A CA 1
ATOM 783 C C . ASP A 1 100 ? 4.579 7.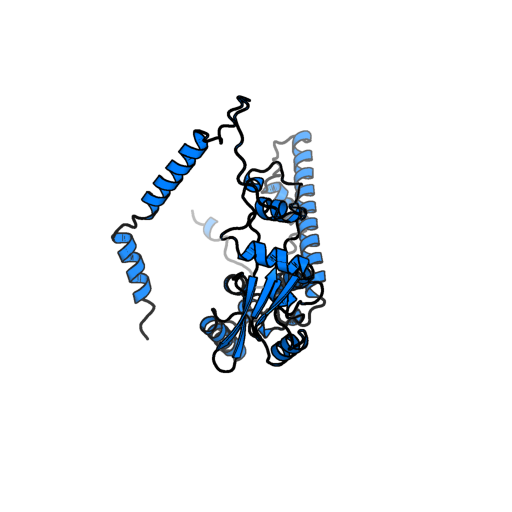286 4.451 1.00 88.25 100 ASP A C 1
ATOM 785 O O . ASP A 1 100 ? 4.351 8.007 5.421 1.00 88.25 100 ASP A O 1
ATOM 789 N N . SER A 1 101 ? 3.578 6.818 3.701 1.00 87.44 101 SER A N 1
ATOM 790 C CA . SER A 1 101 ? 2.181 7.149 3.988 1.00 87.44 101 SER A CA 1
ATOM 791 C C . SER A 1 101 ? 1.621 6.478 5.249 1.00 87.44 101 SER A C 1
ATOM 793 O O . SER A 1 101 ? 0.533 6.859 5.685 1.00 87.44 101 SER A O 1
ATOM 795 N N . ARG A 1 102 ? 2.346 5.521 5.853 1.00 89.12 102 ARG A N 1
ATOM 796 C CA . ARG A 1 102 ? 1.887 4.750 7.022 1.00 89.12 102 ARG A CA 1
ATOM 797 C C . ARG A 1 102 ? 1.609 5.609 8.256 1.00 89.12 102 ARG A C 1
ATOM 799 O O . ARG A 1 102 ? 0.690 5.301 9.002 1.00 89.12 102 ARG A O 1
ATOM 806 N N . PHE A 1 103 ? 2.329 6.717 8.433 1.00 87.25 103 PHE A N 1
ATOM 807 C CA . PHE A 1 103 ? 2.226 7.569 9.627 1.00 87.25 103 PHE A CA 1
ATOM 808 C C . PHE A 1 103 ? 0.877 8.279 9.793 1.00 87.25 103 PHE A C 1
ATOM 810 O O . PHE A 1 103 ? 0.592 8.820 10.854 1.00 87.25 103 PHE A O 1
ATOM 817 N N . LYS A 1 104 ? 0.043 8.306 8.749 1.00 89.50 104 LYS A N 1
ATOM 818 C CA . LYS A 1 104 ? -1.295 8.918 8.799 1.00 89.50 104 LYS A CA 1
ATOM 819 C C . LYS A 1 104 ? -2.363 7.981 9.358 1.00 89.50 104 LYS A C 1
ATOM 821 O O . LYS A 1 104 ? -3.503 8.399 9.553 1.00 89.50 104 LYS A O 1
ATOM 826 N N . TYR A 1 105 ? -2.031 6.703 9.503 1.00 92.06 105 TYR A N 1
ATOM 827 C CA . TYR A 1 105 ? -2.982 5.685 9.905 1.00 92.06 105 TYR A CA 1
ATOM 828 C C . TYR A 1 105 ? -3.010 5.539 11.421 1.00 92.06 105 TYR A C 1
ATOM 830 O O . TYR A 1 105 ? -2.035 5.810 12.114 1.00 92.06 105 TYR A O 1
ATOM 838 N N . LYS A 1 106 ? -4.163 5.096 11.904 1.00 93.88 106 LYS A N 1
ATOM 839 C CA . LYS A 1 106 ? -4.399 4.652 13.273 1.00 93.88 106 LYS A CA 1
AT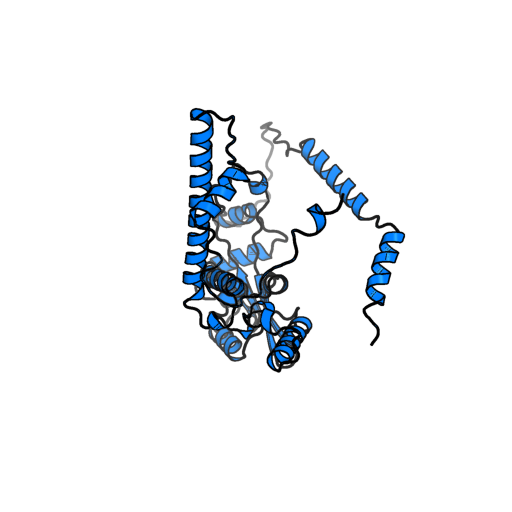OM 840 C C . LYS A 1 106 ? -4.851 3.203 13.228 1.00 93.88 106 LYS A C 1
ATOM 842 O O . LYS A 1 106 ? -5.326 2.732 12.187 1.00 93.88 106 LYS A O 1
ATOM 847 N N . GLY A 1 107 ? -4.715 2.490 14.336 1.00 93.75 107 GLY A N 1
ATOM 848 C CA . GLY A 1 107 ? -5.130 1.102 14.371 1.00 93.75 107 GLY A CA 1
ATOM 849 C C . GLY A 1 107 ? -5.261 0.518 15.762 1.00 93.75 107 GLY A C 1
ATOM 850 O O . GLY A 1 107 ? -4.707 1.010 16.740 1.00 93.75 107 GLY A O 1
ATOM 851 N N . ALA A 1 108 ? -5.996 -0.579 15.828 1.00 93.50 108 ALA A N 1
ATOM 852 C CA . ALA A 1 108 ? -6.168 -1.360 17.037 1.00 93.50 108 ALA A CA 1
ATOM 853 C C . ALA A 1 108 ? -6.124 -2.842 16.685 1.00 93.50 108 ALA A C 1
ATOM 855 O O . ALA A 1 108 ? -6.590 -3.264 15.619 1.00 93.50 108 ALA A O 1
ATOM 856 N N . GLN A 1 109 ? -5.565 -3.635 17.587 1.00 92.69 109 GLN A N 1
ATOM 857 C CA . GLN A 1 109 ? -5.718 -5.073 17.546 1.00 92.69 109 GLN A CA 1
ATOM 858 C C . GLN A 1 109 ? -7.083 -5.444 18.116 1.00 92.69 109 GLN A C 1
ATOM 860 O O . GLN A 1 109 ? -7.484 -4.975 19.176 1.00 92.69 109 GLN A O 1
ATOM 865 N N . THR A 1 110 ? -7.795 -6.281 17.374 1.00 91.38 110 THR A N 1
ATOM 866 C CA . THR A 1 110 ? -9.141 -6.746 17.735 1.00 91.38 110 THR A CA 1
ATOM 867 C C . THR A 1 110 ? -9.151 -8.188 18.211 1.00 91.38 110 THR A C 1
ATOM 869 O O . THR A 1 110 ? -9.979 -8.547 19.036 1.00 91.38 110 THR A O 1
ATOM 872 N N . ASP A 1 111 ? -8.217 -8.988 17.705 1.00 89.56 111 ASP A N 1
ATOM 873 C CA . ASP A 1 111 ? -7.983 -10.370 18.103 1.00 89.56 111 ASP A CA 1
ATOM 874 C C . ASP A 1 111 ? -6.478 -10.653 17.990 1.00 89.56 111 ASP A C 1
ATOM 876 O O . ASP A 1 111 ? -5.729 -9.908 17.352 1.00 89.56 111 ASP A O 1
ATOM 880 N N . THR A 1 112 ? -6.030 -11.767 18.552 1.00 87.44 112 THR A N 1
ATOM 881 C CA . THR A 1 112 ? -4.654 -12.281 18.538 1.00 87.44 112 THR A CA 1
ATOM 882 C C . THR A 1 112 ? -3.968 -12.231 17.168 1.00 87.44 112 THR A C 1
ATOM 884 O O . THR A 1 112 ? -2.744 -12.088 17.105 1.00 87.44 112 THR A O 1
ATOM 887 N N . GLU A 1 113 ? -4.731 -12.319 16.075 1.00 91.75 113 GLU A N 1
ATOM 888 C CA . GLU A 1 113 ? -4.229 -12.332 14.697 1.00 91.75 113 GLU A CA 1
ATOM 889 C C . GLU A 1 113 ? -5.009 -11.416 13.739 1.00 91.75 113 GLU A C 1
ATOM 891 O O . GLU A 1 113 ? -4.890 -11.552 12.515 1.00 91.75 113 GLU A O 1
ATOM 896 N N . THR A 1 114 ? -5.788 -10.469 14.281 1.00 93.69 114 THR A N 1
ATOM 897 C CA . THR A 1 114 ? -6.541 -9.495 13.482 1.00 93.69 114 THR A CA 1
ATOM 898 C C . THR A 1 114 ? -6.387 -8.064 13.987 1.00 93.69 114 THR A C 1
ATOM 900 O O . THR A 1 114 ? -6.590 -7.739 15.161 1.00 93.69 114 THR A O 1
ATOM 903 N N . TRP A 1 115 ? -6.117 -7.166 13.046 1.00 94.81 115 TRP A N 1
ATOM 904 C CA . TRP A 1 115 ? -5.972 -5.736 13.283 1.00 94.81 115 TRP A CA 1
ATOM 905 C C . TRP A 1 115 ? -6.936 -4.953 12.410 1.00 94.81 115 TRP A C 1
ATOM 907 O O . TRP A 1 115 ? -7.250 -5.333 11.279 1.00 94.81 115 TRP A O 1
ATOM 917 N N . LYS A 1 116 ? -7.369 -3.815 12.931 1.00 95.56 116 LYS A N 1
ATOM 918 C CA . LYS A 1 116 ? -8.115 -2.812 12.187 1.00 95.56 116 LYS A CA 1
ATOM 919 C C . LYS A 1 116 ? -7.244 -1.586 12.021 1.00 95.56 116 LYS A C 1
ATOM 921 O O . LYS A 1 116 ? -6.639 -1.128 12.984 1.00 95.56 116 LYS A O 1
ATOM 926 N N . VAL A 1 117 ? -7.182 -1.074 10.798 1.00 95.25 117 VAL A N 1
ATOM 927 C CA . VAL A 1 117 ? -6.378 0.095 10.436 1.00 95.25 117 VAL A CA 1
ATOM 928 C C . VAL A 1 117 ? -7.240 1.057 9.633 1.00 95.25 117 VAL A C 1
ATOM 930 O O . VAL A 1 117 ? -7.941 0.650 8.705 1.00 95.25 117 VAL A O 1
ATOM 933 N N . TRP A 1 118 ? -7.203 2.337 9.982 1.00 94.31 118 TRP A N 1
ATOM 934 C CA . TRP A 1 118 ? -8.016 3.371 9.348 1.00 94.31 118 TRP A CA 1
ATOM 935 C C . TRP A 1 118 ? -7.276 4.703 9.271 1.00 94.31 118 TRP A C 1
ATOM 937 O O . TRP A 1 118 ? -6.263 4.925 9.931 1.00 94.31 118 TRP A O 1
ATOM 947 N N . CYS A 1 119 ? -7.783 5.590 8.423 1.00 91.44 119 CYS A N 1
ATOM 948 C CA . CYS A 1 119 ? -7.314 6.961 8.296 1.00 91.44 119 CYS A CA 1
ATOM 949 C C . CYS A 1 119 ? -8.518 7.834 7.940 1.00 91.44 119 CYS A C 1
ATOM 951 O O . CYS A 1 119 ? -9.094 7.703 6.858 1.00 91.44 119 CYS A O 1
ATOM 953 N N . PHE A 1 120 ? -8.919 8.699 8.870 1.00 87.94 120 PHE A N 1
ATOM 954 C CA . PHE A 1 120 ? -10.035 9.636 8.689 1.00 87.94 120 PHE A CA 1
ATOM 955 C C . PHE A 1 120 ? -9.544 11.072 8.487 1.00 87.94 120 PHE A C 1
ATOM 957 O O . PHE A 1 120 ? -10.257 12.026 8.780 1.00 87.94 120 PHE A O 1
ATOM 964 N N . ASP A 1 121 ? -8.312 11.223 7.992 1.00 77.25 121 ASP A N 1
ATOM 965 C CA . ASP A 1 121 ? -7.680 12.524 7.807 1.00 77.25 121 ASP A CA 1
ATOM 966 C C . ASP A 1 121 ? -8.497 13.372 6.819 1.00 77.25 121 ASP A C 1
ATOM 968 O O . ASP A 1 121 ? -8.697 13.014 5.655 1.00 77.25 121 ASP A O 1
ATOM 972 N N . SER A 1 122 ? -8.997 14.505 7.304 1.00 57.38 122 SER A N 1
ATOM 973 C CA . SER A 1 122 ? -10.078 15.298 6.704 1.00 57.38 122 SER A CA 1
ATOM 974 C C . SER A 1 122 ? -9.636 16.226 5.567 1.00 57.38 122 SER A C 1
ATOM 976 O O . SER A 1 122 ? -10.361 17.138 5.172 1.00 57.38 122 SER A O 1
ATOM 978 N N . LYS A 1 123 ? -8.455 16.011 4.982 1.00 57.91 123 LYS A N 1
ATOM 979 C CA . LYS A 1 123 ? -7.948 16.879 3.912 1.00 57.91 123 LYS A CA 1
ATOM 980 C C . LYS A 1 123 ? -8.526 16.469 2.562 1.00 57.91 123 LYS A C 1
ATOM 982 O O . LYS A 1 123 ? -7.820 15.942 1.701 1.00 57.91 123 LYS A O 1
ATOM 987 N N . ARG A 1 124 ? -9.804 16.791 2.332 1.00 52.84 124 ARG A N 1
ATOM 988 C CA . ARG A 1 124 ? -10.234 17.088 0.963 1.00 52.84 124 ARG A CA 1
ATOM 989 C C . ARG A 1 124 ? -9.370 18.254 0.496 1.00 52.84 124 ARG A C 1
ATOM 991 O O . ARG A 1 124 ? -9.2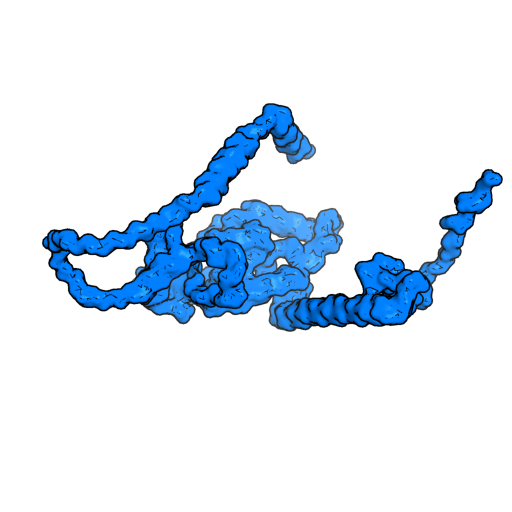15 19.252 1.198 1.00 52.84 124 ARG A O 1
ATOM 998 N N . HIS A 1 125 ? -8.756 18.116 -0.672 1.00 48.38 125 HIS A N 1
ATOM 999 C CA . HIS A 1 125 ? -8.152 19.264 -1.324 1.00 48.38 125 HIS A CA 1
ATOM 1000 C C . HIS A 1 125 ? -9.290 20.246 -1.644 1.00 48.38 125 HIS A C 1
ATOM 1002 O O . HIS A 1 125 ? -9.946 20.117 -2.675 1.00 48.38 125 HIS A O 1
ATOM 1008 N N . ASN A 1 126 ? -9.513 21.230 -0.762 1.00 52.28 126 ASN A N 1
ATOM 1009 C CA . ASN A 1 126 ? -10.439 22.357 -0.969 1.00 52.28 126 ASN A CA 1
ATOM 1010 C C . ASN A 1 126 ? -10.164 23.101 -2.289 1.00 52.28 126 ASN A C 1
ATOM 1012 O O . ASN A 1 126 ? -10.976 23.884 -2.762 1.00 52.28 126 ASN A O 1
ATOM 1016 N N . THR A 1 127 ? -9.016 22.831 -2.905 1.00 53.69 127 THR A N 1
ATOM 1017 C CA . THR A 1 127 ? -8.581 23.327 -4.205 1.00 53.69 127 THR A CA 1
ATOM 1018 C C . THR A 1 127 ? -9.441 22.858 -5.383 1.00 53.69 127 THR A C 1
ATOM 1020 O O . THR A 1 127 ? -9.369 23.484 -6.432 1.00 53.69 127 THR A O 1
ATOM 1023 N N . PHE A 1 128 ? -10.237 21.788 -5.250 1.00 52.56 128 PHE A N 1
ATOM 1024 C CA . PHE A 1 128 ? -11.000 21.221 -6.376 1.00 52.56 128 PHE A CA 1
ATOM 1025 C C . PHE A 1 128 ? -12.501 21.526 -6.351 1.00 52.56 128 PHE A C 1
ATOM 1027 O O . PHE A 1 128 ? -13.223 20.984 -7.179 1.00 52.56 128 PHE A O 1
ATOM 1034 N N . LEU A 1 129 ? -12.987 22.390 -5.452 1.00 58.62 129 LEU A N 1
ATOM 1035 C CA . LEU A 1 129 ? -14.424 22.676 -5.272 1.00 58.62 129 LEU A CA 1
ATOM 1036 C C . LEU A 1 129 ? -15.179 23.084 -6.557 1.00 58.62 129 LEU A C 1
ATOM 1038 O O . LEU A 1 129 ? -16.402 23.022 -6.570 1.00 58.62 129 LEU A O 1
ATOM 1042 N N . SER A 1 130 ? -14.480 23.467 -7.630 1.00 66.50 130 SER A N 1
ATOM 1043 C CA . SER A 1 130 ? -15.064 23.809 -8.931 1.00 66.50 130 SER A CA 1
ATOM 1044 C C . SER A 1 130 ? -15.373 22.618 -9.846 1.00 66.50 130 SER A C 1
ATOM 1046 O O . SER A 1 130 ? -15.986 22.815 -10.891 1.00 66.50 130 SER A O 1
ATOM 1048 N N . GLU A 1 131 ? -14.921 21.407 -9.519 1.00 71.88 131 GLU A N 1
ATOM 1049 C CA . GLU A 1 131 ? -14.958 20.281 -10.454 1.00 71.88 131 GLU A CA 1
ATOM 1050 C C . GLU A 1 131 ? -16.093 19.284 -10.156 1.00 71.88 131 GLU A C 1
ATOM 1052 O O . GLU A 1 131 ? -16.335 18.966 -8.988 1.00 71.88 131 GLU A O 1
ATOM 1057 N N . PRO A 1 132 ? -16.754 18.700 -11.178 1.00 70.94 132 PRO A N 1
ATOM 1058 C CA . PRO A 1 132 ? -17.922 17.829 -10.989 1.00 70.94 132 PRO A CA 1
ATOM 1059 C C . PRO A 1 132 ? -17.675 16.609 -10.087 1.00 70.94 132 PRO A C 1
ATOM 1061 O O . PRO A 1 132 ? -18.576 16.134 -9.397 1.00 70.94 132 PRO A O 1
ATOM 1064 N N . TRP A 1 133 ? -16.446 16.091 -10.042 1.00 65.56 133 TRP A N 1
ATOM 1065 C CA . TRP A 1 133 ? -16.094 14.951 -9.187 1.00 65.56 133 TRP A CA 1
ATOM 1066 C C . TRP A 1 133 ? -16.037 15.293 -7.692 1.00 65.56 133 TRP A C 1
ATOM 1068 O O . TRP A 1 133 ? -15.990 14.386 -6.862 1.00 65.56 133 TRP A O 1
ATOM 1078 N N . CYS A 1 134 ? -16.081 16.572 -7.314 1.00 65.56 134 CYS A N 1
ATOM 1079 C CA . CYS A 1 134 ? -16.142 16.986 -5.911 1.00 65.56 134 CYS A CA 1
ATOM 1080 C C . CYS A 1 134 ? -17.510 16.754 -5.265 1.00 65.56 134 CYS A C 1
ATOM 1082 O O . CYS A 1 134 ? -17.607 16.719 -4.035 1.00 65.56 134 CYS A O 1
ATOM 1084 N N . TYR A 1 135 ? -18.541 16.503 -6.069 1.00 67.75 135 TYR A N 1
ATOM 1085 C CA . TYR A 1 135 ? -19.861 16.096 -5.589 1.00 67.75 135 TYR A CA 1
ATOM 1086 C C . TYR A 1 135 ? -19.970 14.586 -5.350 1.00 67.75 135 TYR A C 1
ATOM 1088 O O . TYR A 1 135 ? -20.957 14.129 -4.779 1.00 67.75 135 TYR A O 1
ATOM 1096 N N . LEU A 1 136 ? -18.958 13.796 -5.735 1.00 73.88 136 LEU A N 1
ATOM 1097 C CA . LEU A 1 136 ? -18.964 12.365 -5.447 1.00 73.88 136 LEU A CA 1
ATOM 1098 C C . LEU A 1 136 ? -18.806 12.132 -3.937 1.00 73.88 136 LEU A C 1
ATOM 1100 O O . LEU A 1 136 ? -17.872 12.680 -3.331 1.00 73.88 136 LEU A O 1
ATOM 1104 N N . PRO A 1 137 ? -19.673 11.306 -3.323 1.00 73.62 137 PRO A N 1
ATOM 1105 C CA . PRO A 1 137 ? -19.585 11.009 -1.903 1.00 73.62 137 PRO A CA 1
ATOM 1106 C C . PRO A 1 137 ? -18.265 10.300 -1.602 1.00 73.62 137 PRO A C 1
ATOM 1108 O O . PRO A 1 137 ? -17.891 9.313 -2.241 1.00 73.62 137 PRO A O 1
ATOM 1111 N N . TYR A 1 138 ? -17.542 10.830 -0.618 1.00 77.69 138 TYR A N 1
ATOM 1112 C CA . TYR A 1 138 ? -16.351 10.192 -0.080 1.00 77.69 138 TYR A CA 1
ATOM 1113 C C . TYR A 1 138 ? -16.757 9.318 1.101 1.00 77.69 138 TYR A C 1
ATOM 1115 O O . TYR A 1 138 ? -17.406 9.804 2.025 1.00 77.69 138 TYR A O 1
ATOM 1123 N N . TYR A 1 139 ? -16.366 8.046 1.065 1.00 86.12 139 TYR A N 1
ATOM 1124 C CA . TYR A 1 139 ? -16.705 7.080 2.105 1.00 86.12 139 TYR A CA 1
ATOM 1125 C C . TYR A 1 139 ? -15.496 6.788 2.980 1.00 86.12 139 TYR A C 1
ATOM 1127 O O . TYR A 1 139 ? -14.434 6.405 2.474 1.00 86.12 139 TYR A O 1
ATOM 1135 N N . HIS A 1 140 ? -15.677 6.903 4.290 1.00 88.12 140 HIS A N 1
ATOM 1136 C CA . HIS A 1 140 ? -14.688 6.441 5.248 1.00 88.12 140 HIS A CA 1
ATOM 1137 C C . HIS A 1 140 ? -14.695 4.916 5.309 1.00 88.12 140 HIS A C 1
ATOM 1139 O O . HIS A 1 140 ? -15.731 4.263 5.187 1.00 88.12 140 HIS A O 1
ATOM 1145 N N . ARG A 1 141 ? -13.503 4.330 5.444 1.00 90.31 141 ARG A N 1
ATOM 1146 C CA . ARG A 1 141 ? -13.322 2.880 5.479 1.00 90.31 141 ARG A CA 1
ATOM 1147 C C . ARG A 1 141 ? -12.356 2.506 6.583 1.00 90.31 141 ARG A C 1
ATOM 1149 O O . ARG A 1 141 ? -11.329 3.157 6.770 1.00 90.31 141 ARG A O 1
ATOM 1156 N N . VAL A 1 142 ? -12.681 1.415 7.260 1.00 94.25 142 VAL A N 1
ATOM 1157 C CA . VAL A 1 142 ? -11.783 0.724 8.179 1.00 94.25 142 VAL A CA 1
ATOM 1158 C C . VAL A 1 142 ? -11.341 -0.564 7.504 1.00 94.25 142 VAL A C 1
ATOM 1160 O O . VAL A 1 142 ? -12.158 -1.320 6.979 1.00 94.25 142 VAL A O 1
ATOM 1163 N N . HIS A 1 143 ? -10.037 -0.804 7.486 1.00 95.31 143 HIS A N 1
ATOM 1164 C CA . HIS A 1 143 ? -9.454 -1.970 6.849 1.00 95.31 143 HIS A CA 1
ATOM 1165 C C . HIS A 1 143 ? -9.111 -3.031 7.883 1.00 95.31 143 HIS A C 1
ATOM 1167 O O . HIS A 1 143 ? -8.343 -2.784 8.806 1.00 95.31 143 HIS A O 1
ATOM 1173 N N . ASN A 1 144 ? -9.637 -4.236 7.678 1.00 95.62 144 ASN A N 1
ATOM 1174 C CA . ASN A 1 144 ? -9.225 -5.420 8.422 1.00 95.62 144 ASN A CA 1
ATOM 1175 C C . ASN A 1 144 ? -7.940 -5.992 7.811 1.00 95.62 144 ASN A C 1
ATOM 1177 O O . ASN A 1 144 ? -7.839 -6.115 6.578 1.00 95.62 144 ASN A O 1
ATOM 1181 N N . LEU A 1 145 ? -6.987 -6.326 8.677 1.00 96.06 145 LEU A N 1
ATOM 1182 C CA . LEU A 1 145 ? -5.776 -7.074 8.384 1.00 96.06 145 LEU A CA 1
ATOM 1183 C C . LEU A 1 145 ? -5.788 -8.349 9.221 1.00 96.06 145 LEU A C 1
ATOM 1185 O O . LEU A 1 145 ? -5.942 -8.282 10.435 1.00 96.06 145 LEU A O 1
ATOM 1189 N N . GLU A 1 146 ? -5.632 -9.494 8.572 1.00 95.62 146 GLU A N 1
ATOM 1190 C CA . GLU A 1 146 ? -5.729 -10.815 9.200 1.00 95.62 146 GLU A CA 1
ATOM 1191 C C . GLU A 1 146 ? -4.543 -11.688 8.789 1.00 95.62 146 GLU A C 1
ATOM 1193 O O . GLU A 1 146 ? -4.081 -11.623 7.642 1.00 95.62 146 GLU A O 1
ATOM 1198 N N . VAL A 1 147 ? -4.053 -12.518 9.710 1.00 95.44 147 VAL A N 1
ATOM 1199 C CA . VAL A 1 147 ? -3.041 -13.526 9.376 1.00 95.44 147 VAL A CA 1
ATOM 1200 C C . VAL A 1 147 ? -3.715 -14.705 8.687 1.00 95.44 147 VAL A C 1
ATOM 1202 O O . VAL A 1 147 ? -4.652 -15.304 9.207 1.00 95.44 147 VAL A O 1
ATOM 1205 N N . ARG A 1 148 ? -3.203 -15.076 7.514 1.00 94.69 148 ARG A N 1
ATOM 1206 C CA . ARG A 1 148 ? -3.593 -16.284 6.786 1.00 94.69 148 ARG A CA 1
ATOM 1207 C C . ARG A 1 148 ? -2.416 -17.246 6.715 1.00 94.69 148 ARG A C 1
ATOM 1209 O O . ARG A 1 148 ? -1.271 -16.840 6.527 1.00 94.69 148 ARG A O 1
ATOM 1216 N N . ARG A 1 149 ? -2.710 -18.538 6.839 1.00 93.69 149 ARG A N 1
ATOM 1217 C CA . ARG A 1 149 ? -1.734 -19.627 6.720 1.00 93.69 149 ARG A CA 1
ATOM 1218 C C . ARG A 1 149 ? -2.009 -20.402 5.441 1.00 93.69 149 ARG A C 1
ATOM 1220 O O . ARG A 1 149 ? -3.157 -20.741 5.172 1.00 93.69 149 ARG A O 1
ATOM 1227 N N . SER A 1 150 ? -0.964 -20.668 4.664 1.00 90.31 150 SER A N 1
ATOM 1228 C CA . SER A 1 150 ? -1.022 -21.561 3.503 1.00 90.31 150 SER A CA 1
ATOM 1229 C C . SER A 1 150 ? 0.174 -22.503 3.573 1.00 90.31 150 SER A C 1
ATOM 1231 O O . SER A 1 150 ? 1.318 -22.096 3.347 1.00 90.31 150 SER A O 1
ATOM 1233 N N . GLY A 1 151 ? -0.082 -23.745 3.993 1.00 86.56 151 GLY A N 1
ATOM 1234 C CA . GLY A 1 151 ? 0.966 -24.684 4.394 1.00 86.56 151 GLY A CA 1
ATOM 1235 C C . GLY A 1 151 ? 1.804 -24.125 5.547 1.00 86.56 151 GLY A C 1
ATOM 1236 O O . GLY A 1 151 ? 1.267 -23.656 6.546 1.00 86.56 151 GLY A O 1
ATOM 1237 N N . GLU A 1 152 ? 3.125 -24.132 5.383 1.00 87.06 152 GLU A N 1
ATOM 1238 C CA . GLU A 1 152 ? 4.086 -23.605 6.365 1.00 87.06 152 GLU A CA 1
ATOM 1239 C C . GLU A 1 152 ? 4.286 -22.082 6.276 1.00 87.06 152 GLU A C 1
ATOM 1241 O O . GLU A 1 152 ? 4.993 -21.488 7.089 1.00 87.06 152 GLU A O 1
ATOM 1246 N N . LYS A 1 153 ? 3.687 -21.424 5.276 1.00 90.25 153 LYS A N 1
ATOM 1247 C CA . LYS A 1 153 ? 3.899 -19.998 5.016 1.00 90.25 153 LYS A CA 1
ATOM 1248 C C . LYS A 1 153 ? 2.847 -19.141 5.714 1.00 90.25 153 LYS A C 1
ATOM 1250 O O . LYS A 1 153 ? 1.654 -19.456 5.720 1.00 90.25 153 LYS A O 1
ATOM 1255 N N . LEU A 1 154 ? 3.310 -18.013 6.244 1.00 94.50 154 LEU A N 1
ATOM 1256 C CA . LEU A 1 154 ? 2.495 -16.998 6.901 1.00 94.50 154 LEU A CA 1
ATOM 1257 C C . LEU A 1 154 ? 2.271 -15.814 5.965 1.00 94.50 154 LEU A C 1
ATOM 1259 O O . LEU A 1 154 ? 3.197 -15.349 5.298 1.00 94.50 154 LEU A O 1
ATOM 1263 N N . PHE A 1 155 ? 1.045 -15.304 5.953 1.00 95.31 155 PHE A N 1
ATOM 1264 C CA . PHE A 1 155 ? 0.649 -14.153 5.156 1.00 95.31 155 PHE A CA 1
ATOM 1265 C C . PHE A 1 155 ? -0.181 -13.185 5.989 1.00 95.31 155 PHE A C 1
ATOM 1267 O O . PHE A 1 155 ? -0.895 -13.605 6.894 1.00 95.31 155 PHE A O 1
ATOM 1274 N N . ILE A 1 156 ? -0.137 -11.900 5.646 1.00 95.56 156 ILE A N 1
ATOM 1275 C CA . ILE A 1 156 ? -1.109 -10.912 6.118 1.00 95.56 156 ILE A CA 1
ATOM 1276 C C . ILE A 1 156 ? -1.973 -10.482 4.940 1.00 95.56 156 ILE A C 1
ATOM 1278 O O . ILE A 1 156 ? -1.493 -9.906 3.956 1.00 95.56 156 ILE A O 1
ATOM 1282 N N . HIS A 1 157 ? -3.269 -10.740 5.052 1.00 95.94 157 HIS A N 1
ATOM 1283 C CA . HIS A 1 157 ? -4.265 -10.299 4.095 1.00 95.94 157 HIS A CA 1
ATOM 1284 C C . HIS A 1 157 ? -4.872 -8.972 4.548 1.00 95.94 157 HIS A C 1
ATOM 1286 O O . HIS A 1 157 ? -5.319 -8.845 5.682 1.00 95.94 157 HIS A O 1
ATOM 1292 N N . CYS A 1 158 ? -4.910 -7.983 3.652 1.00 95.56 158 CYS A N 1
ATOM 1293 C CA . CYS A 1 158 ? -5.564 -6.702 3.901 1.00 95.56 158 CYS A CA 1
ATOM 1294 C C . CYS A 1 158 ? -6.803 -6.549 3.015 1.00 95.56 158 CYS A C 1
ATOM 1296 O O . CYS A 1 158 ? -6.713 -6.591 1.784 1.00 95.56 158 CYS A O 1
ATOM 1298 N N . SER A 1 159 ? -7.936 -6.244 3.643 1.00 94.38 159 SER A N 1
ATOM 1299 C CA . SER A 1 159 ? -9.232 -6.001 2.988 1.00 94.38 159 SER A CA 1
ATOM 1300 C C . SER A 1 159 ? -9.238 -4.884 1.930 1.00 94.38 159 SER A C 1
ATOM 1302 O O . SER A 1 159 ? -10.137 -4.837 1.096 1.00 94.38 159 SER A O 1
ATOM 1304 N N . CYS A 1 160 ? -8.235 -3.995 1.885 1.00 90.06 160 CYS A N 1
ATOM 1305 C CA . CYS A 1 160 ? -8.140 -2.970 0.833 1.00 90.06 160 CYS A CA 1
ATOM 1306 C C . CYS A 1 160 ? -7.899 -3.552 -0.582 1.00 90.06 160 CYS A C 1
ATOM 1308 O O . CYS A 1 160 ? -8.041 -2.849 -1.594 1.00 90.06 160 CYS A O 1
ATOM 1310 N N . GLY A 1 161 ? -7.469 -4.818 -0.669 1.00 86.50 161 GLY A N 1
ATOM 1311 C CA . GLY A 1 161 ? -7.190 -5.525 -1.922 1.00 86.50 161 GLY A CA 1
ATOM 1312 C C . GLY A 1 161 ? -6.039 -4.933 -2.743 1.00 86.50 161 GLY A C 1
ATOM 1313 O O . GLY A 1 161 ? -5.875 -5.279 -3.912 1.00 86.50 161 GLY A O 1
ATOM 1314 N N . PHE A 1 162 ? -5.252 -4.012 -2.178 1.00 89.12 162 PHE A N 1
ATOM 1315 C CA . PHE A 1 162 ? -4.188 -3.323 -2.905 1.00 89.12 162 PHE A CA 1
ATOM 1316 C C . PHE A 1 162 ? -3.108 -4.303 -3.368 1.00 89.12 162 PHE A C 1
ATOM 1318 O O . PHE A 1 162 ? -2.807 -4.321 -4.557 1.00 89.12 162 PHE A O 1
ATOM 1325 N N . TYR A 1 163 ? -2.622 -5.180 -2.481 1.00 89.94 163 TYR A N 1
ATOM 1326 C CA . TYR A 1 163 ? -1.633 -6.204 -2.836 1.00 89.94 163 TYR A CA 1
ATOM 1327 C C . TYR A 1 163 ? -2.126 -7.122 -3.959 1.00 89.94 163 TYR A C 1
ATOM 1329 O O . TYR A 1 163 ? -1.397 -7.399 -4.900 1.00 89.94 163 TYR A O 1
ATOM 1337 N N . HIS A 1 164 ? -3.397 -7.518 -3.929 1.00 84.94 164 HIS A N 1
ATOM 1338 C CA . HIS A 1 164 ? -3.985 -8.344 -4.981 1.00 84.94 164 HIS A CA 1
ATOM 1339 C C . HIS A 1 164 ? -3.961 -7.665 -6.367 1.00 84.94 164 HIS A C 1
ATOM 1341 O O . HIS A 1 164 ? -3.787 -8.332 -7.385 1.00 84.94 164 HIS A O 1
ATOM 1347 N N . ARG A 1 165 ? -4.122 -6.335 -6.424 1.00 85.31 165 ARG A N 1
ATOM 1348 C CA . ARG A 1 165 ? -4.098 -5.561 -7.681 1.00 85.31 165 ARG A CA 1
ATOM 1349 C C . ARG A 1 165 ? -2.679 -5.214 -8.128 1.00 85.31 165 ARG A C 1
ATOM 1351 O O . ARG A 1 165 ? -2.363 -5.237 -9.318 1.00 85.31 165 ARG A O 1
ATOM 1358 N N . THR A 1 166 ? -1.829 -4.829 -7.183 1.00 87.31 166 THR A N 1
ATOM 1359 C CA . THR A 1 166 ? -0.532 -4.214 -7.474 1.00 87.31 166 THR A CA 1
ATOM 1360 C C . THR A 1 166 ? 0.646 -5.124 -7.187 1.00 87.31 166 THR A C 1
ATOM 1362 O O . THR A 1 166 ? 1.723 -4.819 -7.670 1.00 87.31 166 THR A O 1
ATOM 1365 N N . GLY A 1 167 ? 0.494 -6.219 -6.450 1.00 88.00 167 GLY A N 1
ATOM 1366 C CA . GLY A 1 167 ? 1.604 -7.061 -6.002 1.00 88.00 167 GLY A CA 1
ATOM 1367 C C . GLY A 1 167 ? 2.579 -6.351 -5.054 1.00 88.00 167 GLY A C 1
ATOM 1368 O O . GLY A 1 167 ? 3.709 -6.802 -4.901 1.00 88.00 167 GLY A O 1
ATOM 1369 N N . LEU A 1 168 ? 2.186 -5.217 -4.467 1.00 91.69 168 LEU A N 1
ATOM 1370 C CA . LEU A 1 168 ? 3.015 -4.425 -3.557 1.00 91.69 168 LEU A CA 1
ATOM 1371 C C . LEU A 1 168 ? 2.288 -4.222 -2.225 1.00 91.69 168 LEU A C 1
ATOM 1373 O O . LEU A 1 168 ? 1.058 -4.083 -2.236 1.00 91.69 168 LEU A O 1
ATOM 1377 N N . PRO A 1 169 ? 2.997 -4.193 -1.085 1.00 94.25 169 PRO A N 1
ATOM 1378 C CA . PRO A 1 169 ? 2.362 -3.960 0.202 1.00 94.25 169 PRO A CA 1
ATOM 1379 C C . PRO A 1 169 ? 1.645 -2.610 0.251 1.00 94.25 169 PRO A C 1
ATOM 1381 O O . PRO A 1 169 ? 2.073 -1.622 -0.352 1.00 94.25 169 PRO A O 1
ATOM 1384 N N . CYS A 1 170 ? 0.509 -2.583 0.940 1.00 94.12 170 CYS A N 1
ATOM 1385 C CA . CYS A 1 170 ? -0.295 -1.377 1.098 1.00 94.12 170 CYS A CA 1
ATOM 1386 C C . CYS A 1 170 ? 0.157 -0.559 2.318 1.00 94.12 170 CYS A C 1
ATOM 1388 O O . CYS A 1 170 ? 0.770 -1.123 3.223 1.00 94.12 170 CYS A O 1
ATOM 1390 N N . PRO A 1 171 ? -0.206 0.730 2.403 1.00 93.50 171 PRO A N 1
ATOM 1391 C CA . PRO A 1 171 ? 0.099 1.551 3.576 1.00 93.50 171 PRO A CA 1
ATOM 1392 C C . PRO A 1 171 ? -0.394 0.949 4.898 1.00 93.50 171 PRO A C 1
ATOM 1394 O O . PRO A 1 171 ? 0.319 0.990 5.893 1.00 93.50 171 PRO A O 1
ATOM 1397 N N . HIS A 1 172 ? -1.573 0.312 4.896 1.00 94.62 172 HIS A N 1
ATOM 1398 C CA . HIS A 1 172 ? -2.134 -0.333 6.090 1.00 94.62 172 HIS A CA 1
ATOM 1399 C C . HIS A 1 172 ? -1.265 -1.480 6.613 1.00 94.62 172 HIS A C 1
ATOM 1401 O O . HIS A 1 172 ? -1.212 -1.720 7.812 1.00 94.62 172 HIS A O 1
ATOM 1407 N N . PHE A 1 173 ? -0.596 -2.201 5.709 1.00 95.31 173 PHE A N 1
ATOM 1408 C CA . PHE A 1 173 ? 0.328 -3.270 6.080 1.00 95.31 173 PHE A CA 1
ATOM 1409 C C . PHE A 1 173 ? 1.586 -2.684 6.719 1.00 95.31 173 PHE A C 1
ATOM 1411 O O . PHE A 1 173 ? 2.003 -3.152 7.773 1.00 95.31 173 PHE A O 1
ATOM 1418 N N . PHE A 1 174 ? 2.147 -1.630 6.118 1.00 94.31 174 PHE A N 1
ATOM 1419 C CA . PHE A 1 174 ? 3.343 -0.979 6.650 1.00 94.31 174 PHE A CA 1
ATOM 1420 C C . PHE A 1 174 ? 3.104 -0.271 7.983 1.00 94.31 174 PHE A C 1
ATOM 1422 O O . PHE A 1 174 ? 4.024 -0.147 8.779 1.00 94.31 174 PHE A O 1
ATOM 1429 N N . PHE A 1 175 ? 1.869 0.147 8.268 1.00 93.31 175 PHE A N 1
ATOM 1430 C CA . PHE A 1 175 ? 1.508 0.632 9.600 1.00 93.31 175 PHE A CA 1
ATOM 1431 C C . PHE A 1 175 ? 1.730 -0.436 10.688 1.00 93.31 175 PHE A C 1
ATOM 1433 O O . PHE A 1 175 ? 2.161 -0.114 11.791 1.00 93.31 175 PHE A O 1
ATOM 1440 N N . LEU A 1 176 ? 1.489 -1.716 10.378 1.00 92.19 176 LEU A N 1
ATOM 1441 C CA . LEU A 1 176 ? 1.743 -2.819 11.309 1.00 92.19 176 LEU A CA 1
ATOM 1442 C C . LEU A 1 176 ? 3.226 -3.229 11.313 1.00 92.19 176 LEU A C 1
ATOM 1444 O O . LEU A 1 176 ? 3.851 -3.337 12.376 1.00 92.19 176 LEU A O 1
ATOM 1448 N N . ILE A 1 177 ? 3.784 -3.459 10.121 1.00 91.81 177 ILE A N 1
ATOM 1449 C CA . ILE A 1 177 ? 5.155 -3.939 9.914 1.00 91.81 177 ILE A CA 1
ATOM 1450 C C . ILE A 1 177 ? 6.013 -2.803 9.361 1.00 91.81 177 ILE A C 1
ATOM 1452 O O . ILE A 1 177 ? 5.897 -2.434 8.195 1.00 91.81 177 ILE A O 1
ATOM 1456 N N . ASP A 1 178 ? 6.919 -2.301 10.194 1.00 88.56 178 ASP A N 1
ATOM 1457 C CA . ASP A 1 178 ? 7.800 -1.172 9.876 1.00 88.56 178 ASP A CA 1
ATOM 1458 C C . ASP A 1 178 ? 9.093 -1.598 9.150 1.00 88.56 178 ASP A C 1
ATOM 1460 O O . ASP A 1 178 ? 10.165 -1.039 9.353 1.00 88.56 178 ASP A O 1
ATOM 1464 N N . GLU A 1 179 ? 9.011 -2.647 8.332 1.00 89.12 179 GLU A N 1
ATOM 1465 C CA . GLU A 1 179 ? 10.150 -3.252 7.637 1.00 89.12 179 GLU A CA 1
ATOM 1466 C C . GLU A 1 179 ? 9.747 -3.582 6.194 1.00 89.12 179 GLU A C 1
ATOM 1468 O O . GLU A 1 179 ? 8.613 -3.987 5.919 1.00 89.12 179 GLU A O 1
ATOM 1473 N N . ILE A 1 180 ? 10.674 -3.375 5.255 1.00 89.81 180 ILE A N 1
ATOM 1474 C CA . ILE A 1 180 ? 10.463 -3.634 3.828 1.00 89.81 180 ILE A CA 1
ATOM 1475 C C . ILE A 1 180 ? 11.378 -4.774 3.403 1.00 89.81 180 ILE A C 1
ATOM 1477 O O . ILE A 1 180 ? 12.581 -4.576 3.240 1.00 89.81 180 ILE A O 1
ATOM 1481 N N . ASP A 1 181 ? 10.786 -5.933 3.126 1.00 89.56 181 ASP A N 1
ATOM 1482 C CA . ASP A 1 181 ? 11.518 -7.088 2.613 1.00 89.56 181 ASP A CA 1
ATOM 1483 C C . ASP A 1 181 ? 11.226 -7.367 1.143 1.00 89.56 181 ASP A C 1
ATOM 1485 O O . ASP A 1 181 ? 10.113 -7.181 0.642 1.00 89.56 181 ASP A O 1
ATOM 1489 N N . LEU A 1 182 ? 12.221 -7.934 0.458 1.00 89.44 182 LEU A N 1
ATOM 1490 C CA . LEU A 1 182 ? 12.101 -8.337 -0.943 1.00 89.44 182 LEU A CA 1
ATOM 1491 C C . LEU A 1 182 ? 10.989 -9.378 -1.159 1.00 89.44 182 LEU A C 1
ATOM 1493 O O . LEU A 1 182 ? 10.295 -9.338 -2.174 1.00 89.44 182 LEU A O 1
ATOM 1497 N N . MET A 1 183 ? 10.781 -10.274 -0.189 1.00 89.25 183 MET A N 1
ATOM 1498 C CA . MET A 1 183 ? 9.756 -11.324 -0.254 1.00 89.25 183 MET A CA 1
ATOM 1499 C C . MET A 1 183 ? 8.331 -10.760 -0.240 1.00 89.25 183 MET A C 1
ATOM 1501 O O . MET A 1 183 ? 7.425 -11.371 -0.805 1.00 89.25 183 MET A O 1
ATOM 1505 N N . MET A 1 184 ? 8.129 -9.579 0.355 1.00 91.25 184 MET A N 1
ATOM 1506 C CA . MET A 1 184 ? 6.831 -8.897 0.393 1.00 91.25 184 MET A CA 1
ATOM 1507 C C . MET A 1 184 ? 6.448 -8.303 -0.971 1.00 91.25 184 MET A C 1
ATOM 1509 O O . MET A 1 184 ? 5.292 -7.940 -1.189 1.00 91.25 184 MET A O 1
ATOM 1513 N N . ILE A 1 185 ? 7.406 -8.190 -1.896 1.00 91.81 185 ILE A N 1
ATOM 1514 C CA . ILE A 1 185 ? 7.255 -7.555 -3.204 1.00 91.81 185 ILE A CA 1
ATOM 1515 C C . ILE A 1 185 ? 7.070 -8.633 -4.274 1.00 91.81 185 ILE A C 1
ATOM 1517 O O . ILE A 1 185 ? 7.843 -9.584 -4.381 1.00 91.81 185 ILE A O 1
ATOM 1521 N N . HIS A 1 186 ? 6.047 -8.477 -5.115 1.00 90.88 186 HIS A N 1
ATOM 1522 C CA . HIS A 1 186 ? 5.791 -9.412 -6.207 1.00 90.88 186 HIS A CA 1
ATOM 1523 C C . HIS A 1 186 ? 6.994 -9.500 -7.157 1.00 90.88 186 HIS A C 1
ATOM 1525 O O . HIS A 1 186 ? 7.539 -8.478 -7.579 1.00 90.88 186 HIS A O 1
ATOM 1531 N N . VAL A 1 187 ? 7.343 -10.728 -7.566 1.00 89.88 187 VAL A N 1
ATOM 1532 C CA . VAL A 1 187 ? 8.528 -11.046 -8.385 1.00 89.88 187 VAL A CA 1
ATOM 1533 C C . VAL A 1 187 ? 8.627 -10.224 -9.680 1.00 89.88 187 VAL A C 1
ATOM 1535 O O . VAL A 1 187 ? 9.718 -9.896 -10.132 1.00 89.88 187 VAL A O 1
ATOM 1538 N N . ARG A 1 188 ? 7.488 -9.783 -10.237 1.00 88.38 188 ARG A N 1
ATOM 1539 C CA . ARG A 1 188 ? 7.409 -8.928 -11.433 1.00 88.38 188 ARG A CA 1
ATOM 1540 C C . ARG A 1 188 ? 8.114 -7.578 -11.280 1.00 88.38 188 ARG A C 1
ATOM 1542 O O . ARG A 1 188 ? 8.383 -6.909 -12.271 1.00 88.38 188 ARG A O 1
ATOM 1549 N N . TYR A 1 189 ? 8.332 -7.132 -10.043 1.00 89.50 189 TYR A N 1
ATOM 1550 C CA . TYR A 1 189 ? 9.034 -5.886 -9.765 1.00 89.50 189 TYR A CA 1
ATOM 1551 C C . TYR A 1 189 ? 10.534 -6.071 -9.606 1.00 89.50 189 TYR A C 1
ATOM 1553 O O . TYR A 1 189 ? 11.225 -5.077 -9.442 1.00 89.50 189 TYR A O 1
ATOM 1561 N N . TRP A 1 190 ? 11.068 -7.286 -9.654 1.00 90.19 190 TRP A N 1
ATOM 1562 C CA . TRP A 1 190 ? 12.503 -7.492 -9.513 1.00 90.19 190 TRP A CA 1
ATOM 1563 C C . TRP A 1 190 ? 13.222 -7.089 -10.806 1.00 90.19 190 TRP A C 1
ATOM 1565 O O . TRP A 1 190 ? 12.723 -7.339 -11.903 1.00 90.19 190 TRP A O 1
ATOM 1575 N N . LYS A 1 191 ? 14.399 -6.459 -10.707 1.00 89.88 191 LYS A N 1
ATOM 1576 C CA . LYS A 1 191 ? 15.160 -5.982 -11.880 1.00 89.88 191 LYS A CA 1
ATOM 1577 C C . LYS A 1 191 ? 15.515 -7.119 -12.839 1.00 89.88 191 LYS A C 1
ATOM 1579 O O . LYS A 1 191 ? 15.442 -6.946 -14.050 1.00 89.88 191 LYS A O 1
ATOM 1584 N N . VAL A 1 192 ? 15.836 -8.286 -12.281 1.00 88.44 192 VAL A N 1
ATOM 1585 C CA . VAL A 1 192 ? 16.193 -9.501 -13.027 1.00 88.44 192 VAL A CA 1
ATOM 1586 C C . VAL A 1 192 ? 15.005 -10.143 -13.743 1.00 88.44 192 VAL A C 1
ATOM 1588 O O . VAL A 1 192 ? 15.212 -10.941 -14.650 1.00 88.44 192 VAL A O 1
ATOM 1591 N N . TYR A 1 193 ? 13.767 -9.790 -13.378 1.00 87.56 193 TYR A N 1
ATOM 1592 C CA . TYR A 1 193 ? 12.577 -10.461 -13.894 1.00 87.56 193 TYR A CA 1
ATOM 1593 C C . TYR A 1 193 ? 12.505 -10.385 -15.420 1.00 87.56 193 TYR A C 1
ATOM 1595 O O . TYR A 1 193 ? 12.457 -11.407 -16.083 1.00 87.56 193 TYR A O 1
ATOM 1603 N N . HIS A 1 194 ? 12.573 -9.190 -16.005 1.00 82.31 194 HIS A N 1
ATOM 1604 C CA . HIS A 1 194 ? 12.427 -9.044 -17.457 1.00 82.31 194 HIS A CA 1
ATOM 1605 C C . HIS A 1 194 ? 13.588 -9.618 -18.274 1.00 82.31 194 HIS A C 1
ATOM 1607 O O . HIS A 1 194 ? 13.389 -9.895 -19.451 1.00 82.31 194 HIS A O 1
ATOM 1613 N N . ALA A 1 195 ? 14.771 -9.765 -17.674 1.00 85.19 195 ALA A N 1
ATOM 1614 C CA . ALA A 1 195 ? 15.941 -10.298 -18.361 1.00 85.19 195 ALA A CA 1
ATOM 1615 C C . ALA A 1 195 ? 15.916 -11.830 -18.415 1.00 85.19 195 ALA A C 1
ATOM 1617 O O . ALA A 1 195 ? 16.156 -12.389 -19.471 1.00 85.19 195 ALA A O 1
ATOM 1618 N N . TYR A 1 196 ? 15.580 -12.488 -17.302 1.00 84.38 196 TYR A N 1
ATOM 1619 C CA . TYR A 1 196 ? 15.733 -13.941 -17.159 1.00 84.38 196 TYR A CA 1
ATOM 1620 C C . TYR A 1 196 ? 14.406 -14.712 -17.168 1.00 84.38 196 TYR A C 1
ATOM 1622 O O . TYR A 1 196 ? 14.398 -15.941 -17.101 1.00 84.38 196 TYR A O 1
ATOM 1630 N N . PHE A 1 197 ? 13.258 -14.029 -17.196 1.00 79.75 197 PHE A N 1
ATOM 1631 C CA . PHE A 1 197 ? 11.961 -14.703 -17.203 1.00 79.75 197 PHE A CA 1
ATOM 1632 C C . PHE A 1 197 ? 11.776 -15.533 -18.479 1.00 79.75 197 PHE A C 1
ATOM 1634 O O . PHE A 1 197 ? 11.952 -15.023 -19.582 1.00 79.75 197 PHE A O 1
ATOM 1641 N N . ASN A 1 198 ? 11.372 -16.797 -18.313 1.00 80.50 198 ASN A N 1
ATOM 1642 C CA . ASN A 1 198 ? 11.283 -17.819 -19.364 1.00 80.50 198 ASN A CA 1
ATOM 1643 C C . ASN A 1 198 ? 12.612 -18.204 -20.039 1.00 80.50 198 ASN A C 1
ATOM 1645 O O . ASN A 1 198 ? 12.590 -18.904 -21.050 1.00 80.50 198 ASN A O 1
ATOM 1649 N N . GLU A 1 199 ? 13.762 -17.806 -19.493 1.00 85.69 199 GLU A N 1
ATOM 1650 C CA . GLU A 1 199 ? 15.041 -18.362 -19.931 1.00 85.69 199 GLU A CA 1
ATOM 1651 C C . GLU A 1 199 ? 15.307 -19.716 -19.265 1.00 85.69 199 GLU A C 1
ATOM 1653 O O . GLU A 1 199 ? 14.986 -19.919 -18.090 1.00 85.69 199 GLU A O 1
ATOM 1658 N N . ASP A 1 200 ? 15.961 -20.629 -19.988 1.00 87.94 200 ASP A N 1
ATOM 1659 C CA . ASP A 1 200 ? 16.427 -21.908 -19.439 1.00 87.94 200 ASP A CA 1
ATOM 1660 C C . ASP A 1 200 ? 17.748 -21.740 -18.667 1.00 87.94 200 ASP A C 1
ATOM 1662 O O . ASP A 1 200 ? 18.759 -22.385 -18.929 1.00 87.94 200 ASP A O 1
ATOM 1666 N N . SER A 1 201 ? 17.744 -20.795 -17.731 1.00 90.81 201 SER A N 1
ATOM 1667 C CA . SER A 1 201 ? 18.809 -20.560 -16.762 1.00 90.81 201 SER A CA 1
ATOM 1668 C C . SER A 1 201 ? 18.310 -20.904 -15.360 1.00 90.81 201 SER A C 1
ATOM 1670 O O . SER A 1 201 ? 17.103 -20.916 -15.100 1.00 90.81 201 SER A O 1
ATOM 1672 N N . ASP A 1 202 ? 19.223 -21.139 -14.417 1.00 91.25 202 ASP A N 1
ATOM 1673 C CA . ASP A 1 202 ? 18.849 -21.394 -13.018 1.00 91.25 202 ASP A CA 1
ATOM 1674 C C . ASP A 1 202 ? 18.009 -20.244 -12.435 1.00 91.25 202 ASP A C 1
ATOM 1676 O O . ASP A 1 202 ? 17.032 -20.469 -11.716 1.00 91.25 202 ASP A O 1
ATOM 1680 N N . ILE A 1 203 ? 18.335 -19.005 -12.820 1.00 88.50 203 ILE A N 1
ATOM 1681 C CA . ILE A 1 203 ? 17.590 -17.801 -12.437 1.00 88.50 203 ILE A CA 1
ATOM 1682 C C . ILE A 1 203 ? 16.195 -17.808 -13.074 1.00 88.50 203 ILE A C 1
ATOM 1684 O O . ILE A 1 203 ? 15.211 -17.557 -12.379 1.00 88.50 203 ILE A O 1
ATOM 1688 N N . GLY A 1 204 ? 16.075 -18.131 -14.364 1.00 85.44 204 GLY A N 1
ATOM 1689 C CA . GLY A 1 204 ? 14.782 -18.197 -15.049 1.00 85.44 204 GLY A CA 1
ATOM 1690 C C . GLY A 1 204 ? 13.852 -19.265 -14.468 1.00 85.44 204 GLY A C 1
ATOM 1691 O O . GLY A 1 204 ? 12.674 -18.996 -14.199 1.00 85.44 204 GLY A O 1
ATOM 1692 N N . ARG A 1 205 ? 14.393 -20.447 -14.148 1.00 89.62 205 ARG A N 1
ATOM 1693 C CA . ARG A 1 205 ? 13.665 -21.519 -13.447 1.00 89.62 205 ARG A CA 1
ATOM 1694 C C . ARG A 1 205 ? 13.224 -21.079 -12.050 1.00 89.62 205 ARG A C 1
ATOM 1696 O O . ARG A 1 205 ? 12.073 -21.310 -11.668 1.00 89.62 205 ARG A O 1
ATOM 1703 N N . TYR A 1 206 ? 14.093 -20.391 -11.306 1.00 89.88 206 TYR A N 1
ATOM 1704 C CA . TYR A 1 206 ? 13.749 -19.827 -10.000 1.00 89.88 206 TYR A CA 1
ATOM 1705 C C . TYR A 1 206 ? 12.608 -18.804 -10.098 1.00 89.88 206 TYR A C 1
ATOM 1707 O O . TYR A 1 206 ? 11.631 -18.901 -9.353 1.00 89.88 206 TYR A O 1
ATOM 1715 N N . LEU A 1 207 ? 12.689 -17.850 -11.032 1.00 89.00 207 LEU A N 1
ATOM 1716 C CA . LEU A 1 207 ? 11.668 -16.815 -11.225 1.00 89.00 207 LEU A CA 1
ATOM 1717 C C . LEU A 1 207 ? 10.315 -17.418 -11.608 1.00 89.00 207 LEU A C 1
ATOM 1719 O O . LEU A 1 207 ? 9.285 -16.990 -11.089 1.00 89.00 207 LEU A O 1
ATOM 1723 N N . THR A 1 208 ? 10.324 -18.446 -12.456 1.00 88.00 208 THR A N 1
ATOM 1724 C CA . THR A 1 208 ? 9.118 -19.186 -12.850 1.00 88.00 208 THR A CA 1
ATOM 1725 C C . THR A 1 208 ? 8.468 -19.855 -11.638 1.00 88.00 208 THR A C 1
ATOM 1727 O O . THR A 1 208 ? 7.268 -19.702 -11.406 1.00 88.00 208 THR A O 1
ATOM 1730 N N . ARG A 1 209 ? 9.266 -20.521 -10.790 1.00 89.06 209 ARG A N 1
ATOM 1731 C CA . ARG A 1 209 ? 8.780 -21.130 -9.543 1.00 89.06 209 ARG A CA 1
ATOM 1732 C C . ARG A 1 209 ? 8.245 -20.086 -8.562 1.00 89.06 209 ARG A C 1
ATOM 1734 O O . ARG A 1 209 ? 7.191 -20.294 -7.965 1.00 89.06 209 ARG A O 1
ATOM 1741 N N . ALA A 1 210 ? 8.947 -18.967 -8.393 1.00 86.56 210 ALA A N 1
ATOM 1742 C CA . ALA A 1 210 ? 8.524 -17.881 -7.512 1.00 86.56 210 ALA A CA 1
ATOM 1743 C C . ALA A 1 210 ? 7.195 -17.263 -7.975 1.00 86.56 210 ALA A C 1
ATOM 1745 O O . ALA A 1 210 ? 6.313 -17.001 -7.157 1.00 86.56 210 ALA A O 1
ATOM 1746 N N . GLN A 1 211 ? 7.020 -17.084 -9.287 1.00 88.44 211 GLN A N 1
ATOM 1747 C CA . GLN A 1 211 ? 5.775 -16.583 -9.857 1.00 88.44 211 GLN A CA 1
ATOM 1748 C C . GLN A 1 211 ? 4.618 -17.571 -9.659 1.00 88.44 211 GLN A C 1
ATOM 1750 O O . GLN A 1 211 ? 3.540 -17.158 -9.231 1.00 88.44 211 GLN A O 1
ATOM 1755 N N . ALA A 1 212 ? 4.839 -18.866 -9.908 1.00 86.81 212 ALA A N 1
ATOM 1756 C CA . ALA A 1 212 ? 3.835 -19.907 -9.685 1.00 86.81 212 ALA A CA 1
ATOM 1757 C C . ALA A 1 212 ? 3.355 -19.927 -8.223 1.00 86.81 212 ALA A C 1
ATOM 1759 O O . ALA A 1 212 ? 2.155 -19.860 -7.964 1.00 86.81 212 ALA A O 1
ATOM 1760 N N . GLN A 1 213 ? 4.285 -19.870 -7.263 1.00 86.00 213 GLN A N 1
ATOM 1761 C CA . GLN A 1 213 ? 3.945 -19.793 -5.837 1.00 86.00 213 GLN A CA 1
ATOM 1762 C C . GLN A 1 213 ? 3.133 -18.539 -5.482 1.00 86.00 213 GLN A C 1
ATOM 1764 O O . GLN A 1 213 ? 2.269 -18.591 -4.604 1.00 86.00 213 GLN A O 1
ATOM 1769 N N . GLN A 1 214 ? 3.399 -17.403 -6.132 1.00 84.50 214 GLN A N 1
ATOM 1770 C CA . GLN A 1 214 ? 2.613 -16.181 -5.930 1.00 84.50 214 GLN A CA 1
ATOM 1771 C C . GLN A 1 214 ? 1.200 -16.299 -6.515 1.00 84.50 214 GLN A C 1
ATOM 1773 O O . GLN A 1 214 ? 0.266 -15.745 -5.938 1.00 84.50 214 GLN A O 1
ATOM 1778 N N . PHE A 1 215 ? 1.016 -17.041 -7.611 1.00 84.62 215 PHE A N 1
ATOM 1779 C CA . PHE A 1 215 ? -0.312 -17.321 -8.159 1.00 84.62 215 PHE A CA 1
ATOM 1780 C C . PHE A 1 215 ? -1.124 -18.269 -7.277 1.00 84.62 215 PHE A C 1
ATOM 1782 O O . PHE A 1 215 ? -2.289 -17.980 -7.010 1.00 84.62 215 PHE A O 1
ATOM 1789 N N . GLU A 1 216 ? -0.510 -19.341 -6.775 1.00 86.38 216 GLU A N 1
ATOM 1790 C CA . GLU A 1 216 ? -1.146 -20.283 -5.843 1.00 86.38 216 GLU A CA 1
ATOM 1791 C C . GLU A 1 216 ? -1.640 -19.576 -4.574 1.00 86.38 216 GLU A C 1
ATOM 1793 O O . GLU A 1 216 ? -2.748 -19.819 -4.106 1.00 86.38 216 GLU A O 1
ATOM 1798 N N . ASN A 1 217 ? -0.845 -18.637 -4.054 1.00 86.25 217 ASN A N 1
ATOM 1799 C CA . ASN A 1 217 ? -1.139 -17.915 -2.814 1.00 86.25 217 ASN A CA 1
ATOM 1800 C C . ASN A 1 217 ? -1.725 -16.513 -3.050 1.00 86.25 217 ASN A C 1
ATOM 1802 O O . ASN A 1 217 ? -1.696 -15.661 -2.159 1.00 86.25 217 ASN A O 1
ATOM 1806 N N . ARG A 1 218 ? -2.274 -16.244 -4.242 1.00 80.19 218 ARG A N 1
ATOM 1807 C CA . ARG A 1 218 ? -2.735 -14.905 -4.658 1.00 80.19 218 ARG A CA 1
ATOM 1808 C C . ARG A 1 218 ? -3.776 -14.294 -3.713 1.00 80.19 218 ARG A C 1
ATOM 1810 O O . ARG A 1 218 ? -3.858 -13.071 -3.591 1.00 80.19 218 ARG A O 1
ATOM 1817 N N . THR A 1 219 ? -4.582 -15.129 -3.064 1.00 85.12 219 THR A N 1
ATOM 1818 C CA . THR A 1 219 ? -5.644 -14.719 -2.132 1.00 85.12 219 THR A CA 1
ATOM 1819 C C . THR A 1 219 ? -5.188 -14.687 -0.671 1.00 85.12 219 THR A C 1
ATOM 1821 O O . THR A 1 219 ? -5.928 -14.205 0.186 1.00 85.12 219 THR A O 1
ATOM 1824 N N . CYS A 1 220 ? -3.983 -15.170 -0.357 1.00 87.88 220 CYS A N 1
ATOM 1825 C CA . CYS A 1 220 ? -3.480 -15.252 1.016 1.00 87.88 220 CYS A CA 1
ATOM 1826 C C . CYS A 1 220 ? -2.949 -13.910 1.533 1.00 87.88 220 CYS A C 1
ATOM 1828 O O . CYS A 1 220 ? -2.987 -13.671 2.734 1.00 87.88 220 CYS A O 1
ATOM 1830 N N . GLY A 1 221 ? -2.507 -13.016 0.643 1.00 91.62 221 GLY A N 1
ATOM 1831 C CA . GLY A 1 221 ? -1.982 -11.698 1.001 1.00 91.62 221 GLY A CA 1
ATOM 1832 C C . GLY A 1 221 ? -0.461 -11.613 0.904 1.00 91.62 221 GLY A C 1
ATOM 1833 O O . GLY A 1 221 ? 0.153 -12.268 0.066 1.00 91.62 221 GLY A O 1
ATOM 1834 N N . ILE A 1 222 ? 0.138 -10.755 1.728 1.00 94.25 222 ILE A N 1
ATOM 1835 C CA . ILE A 1 222 ? 1.573 -10.451 1.696 1.00 94.25 222 ILE A CA 1
ATOM 1836 C C . ILE A 1 222 ? 2.310 -11.475 2.562 1.00 94.25 222 ILE A C 1
ATOM 1838 O O . ILE A 1 222 ? 1.936 -11.622 3.726 1.00 94.25 222 ILE A O 1
ATOM 1842 N N . PRO A 1 223 ? 3.340 -12.170 2.051 1.00 93.69 223 PRO A N 1
ATOM 1843 C CA . PRO A 1 223 ? 4.098 -13.126 2.850 1.00 93.69 223 PRO A CA 1
ATOM 1844 C C . PRO A 1 223 ? 4.892 -12.414 3.951 1.00 93.69 223 PRO A C 1
ATOM 1846 O O . PRO A 1 223 ? 5.486 -11.360 3.719 1.00 93.69 223 PRO A O 1
ATOM 1849 N N . ILE A 1 224 ? 4.922 -13.011 5.141 1.00 94.06 224 ILE A N 1
ATOM 1850 C CA . ILE A 1 224 ? 5.654 -12.504 6.305 1.00 94.06 224 ILE A CA 1
ATOM 1851 C C . ILE A 1 224 ? 6.490 -13.608 6.956 1.00 94.06 224 ILE A C 1
ATOM 1853 O O . ILE A 1 224 ? 6.184 -14.794 6.844 1.00 94.06 224 ILE A O 1
ATOM 1857 N N . MET A 1 225 ? 7.543 -13.209 7.668 1.00 91.50 225 MET A N 1
ATOM 1858 C CA . MET A 1 225 ? 8.327 -14.106 8.513 1.00 91.50 225 MET A CA 1
ATOM 1859 C C . MET A 1 225 ? 7.680 -14.268 9.894 1.00 91.50 225 MET A C 1
ATOM 1861 O O . MET A 1 225 ? 6.947 -13.394 10.362 1.00 91.50 225 MET A O 1
ATOM 1865 N N . SER A 1 226 ? 7.993 -15.369 10.580 1.00 89.62 226 SER A N 1
ATOM 1866 C CA . SER A 1 226 ? 7.525 -15.626 11.950 1.00 89.62 226 SER A CA 1
ATOM 1867 C C . SER A 1 226 ? 7.965 -14.536 12.932 1.00 89.62 226 SER A C 1
ATOM 1869 O O . SER A 1 226 ? 7.193 -14.159 13.811 1.00 89.62 226 SER A O 1
ATOM 1871 N N . CYS A 1 227 ? 9.156 -13.957 12.740 1.00 90.81 227 CYS A N 1
ATOM 1872 C CA . CYS A 1 227 ? 9.648 -12.844 13.551 1.00 90.81 227 CYS A CA 1
ATOM 1873 C C . CYS A 1 227 ? 8.756 -11.594 13.454 1.00 90.81 227 CYS A C 1
ATOM 1875 O O . CYS A 1 227 ? 8.571 -10.916 14.464 1.00 90.81 227 CYS A O 1
ATOM 1877 N N . HIS A 1 228 ? 8.143 -11.314 12.296 1.00 91.00 228 HIS A N 1
ATOM 1878 C CA . HIS A 1 228 ? 7.197 -10.202 12.159 1.00 91.00 228 HIS A CA 1
ATOM 1879 C C . HIS A 1 228 ? 5.948 -10.438 13.001 1.00 91.00 228 HIS A C 1
ATOM 1881 O O . HIS A 1 228 ? 5.500 -9.532 13.697 1.00 91.00 228 HIS A O 1
ATOM 1887 N N . LEU A 1 229 ? 5.409 -11.661 12.984 1.00 89.75 229 LEU A N 1
ATOM 1888 C CA . LEU A 1 229 ? 4.233 -12.002 13.782 1.00 89.75 229 LEU A CA 1
ATOM 1889 C C . LEU A 1 229 ? 4.526 -11.891 15.283 1.00 89.75 229 LEU A C 1
ATOM 1891 O O . LEU A 1 229 ? 3.711 -11.348 16.023 1.00 89.75 229 LEU A O 1
ATOM 1895 N N . SER A 1 230 ? 5.700 -12.344 15.727 1.00 89.12 230 SER A N 1
ATOM 1896 C CA . SER A 1 230 ? 6.125 -12.194 17.122 1.00 89.12 230 SER A CA 1
ATOM 1897 C C . SER A 1 230 ? 6.248 -10.723 17.529 1.00 89.12 230 SER A C 1
ATOM 1899 O O . SER A 1 230 ? 5.734 -10.350 18.579 1.00 89.12 230 SER A O 1
ATOM 1901 N N . LYS A 1 231 ? 6.848 -9.868 16.684 1.00 88.38 231 LYS A N 1
ATOM 1902 C CA . LYS A 1 231 ? 6.917 -8.414 16.922 1.00 88.38 231 LYS A CA 1
ATOM 1903 C C . LYS A 1 231 ? 5.520 -7.791 17.019 1.00 88.38 231 LYS A C 1
ATOM 1905 O O . LYS A 1 231 ? 5.284 -6.968 17.895 1.00 88.38 231 LYS A O 1
ATOM 1910 N N . LEU A 1 232 ? 4.584 -8.195 16.155 1.00 86.88 232 LEU A N 1
ATOM 1911 C CA . LEU A 1 232 ? 3.203 -7.702 16.198 1.00 86.88 232 LEU A CA 1
ATOM 1912 C C . LEU A 1 232 ? 2.488 -8.096 17.488 1.00 86.88 232 LEU A C 1
ATOM 1914 O O . LEU A 1 232 ? 1.810 -7.258 18.065 1.00 86.88 232 LEU A O 1
ATOM 1918 N N . LYS A 1 233 ? 2.673 -9.334 17.960 1.00 85.19 233 LYS A N 1
ATOM 1919 C CA . LYS A 1 233 ? 2.091 -9.805 19.225 1.00 85.19 233 LYS A CA 1
ATOM 1920 C C . LYS A 1 233 ? 2.732 -9.159 20.458 1.00 85.19 233 LYS A C 1
ATOM 1922 O O . LYS A 1 233 ? 2.079 -9.068 21.482 1.00 85.19 233 LYS A O 1
ATOM 1927 N N . GLN A 1 234 ? 3.990 -8.717 20.374 1.00 82.25 234 GLN A N 1
ATOM 1928 C CA . GLN A 1 234 ? 4.664 -7.991 21.460 1.00 82.25 234 GLN A CA 1
ATOM 1929 C C . GLN A 1 234 ? 4.232 -6.525 21.563 1.00 82.25 234 GLN A C 1
ATOM 1931 O O . GLN A 1 234 ? 4.265 -5.961 22.652 1.00 82.25 234 GLN A O 1
ATOM 1936 N N . LYS A 1 235 ? 3.851 -5.897 20.441 1.00 75.25 235 LYS A N 1
ATOM 1937 C CA . LYS A 1 235 ? 3.419 -4.488 20.407 1.00 75.25 235 LYS A CA 1
ATOM 1938 C C . LYS A 1 235 ? 2.124 -4.230 21.178 1.00 75.25 235 LYS A C 1
ATOM 1940 O O . LYS A 1 235 ? 1.824 -3.084 21.493 1.00 75.25 235 LYS A O 1
ATOM 1945 N N . THR A 1 236 ? 1.365 -5.273 21.464 1.00 68.75 236 THR A N 1
ATOM 1946 C CA . THR A 1 236 ? 0.055 -5.200 22.094 1.00 68.75 236 THR A CA 1
ATOM 1947 C C . THR A 1 236 ? 0.063 -6.036 23.362 1.00 68.75 236 THR A C 1
ATOM 1949 O O . THR A 1 236 ? 0.337 -7.233 23.333 1.00 68.75 236 THR A O 1
ATOM 1952 N N . GLY A 1 237 ? -0.200 -5.387 24.500 1.00 62.59 237 GLY A N 1
ATOM 1953 C CA . GLY A 1 237 ? -0.366 -6.084 25.774 1.00 62.59 237 GLY A CA 1
ATOM 1954 C C . GLY A 1 237 ? -1.492 -7.114 25.665 1.00 62.59 237 GLY A C 1
ATOM 1955 O O . GLY A 1 237 ? -2.523 -6.843 25.056 1.00 62.59 237 GLY A O 1
ATOM 1956 N N . LEU A 1 238 ? -1.278 -8.308 26.218 1.00 59.62 238 LEU A N 1
ATOM 1957 C CA . LEU A 1 238 ? -2.173 -9.461 26.057 1.00 59.62 238 LEU A CA 1
ATOM 1958 C C . LEU A 1 238 ? -3.467 -9.378 26.884 1.00 59.62 238 LEU A C 1
ATOM 1960 O O . LEU A 1 238 ? -4.362 -10.192 26.668 1.00 59.62 238 LEU A O 1
ATOM 1964 N N . ASP A 1 239 ? -3.579 -8.422 27.808 1.00 64.25 239 ASP A N 1
ATOM 1965 C CA . ASP A 1 239 ? -4.539 -8.542 28.910 1.00 64.25 239 ASP A CA 1
ATOM 1966 C C . ASP A 1 239 ? -5.914 -7.908 28.636 1.00 64.25 239 ASP A C 1
ATOM 1968 O O . ASP A 1 239 ? -6.886 -8.275 29.296 1.00 64.25 239 ASP A O 1
ATOM 1972 N N . THR A 1 240 ? -6.051 -7.020 27.639 1.00 76.25 240 THR A N 1
ATOM 1973 C CA . THR A 1 240 ? -7.346 -6.427 27.252 1.00 76.25 240 THR A CA 1
ATOM 1974 C C . THR A 1 240 ? -7.446 -6.156 25.745 1.00 76.25 240 THR A C 1
ATOM 1976 O O . THR A 1 240 ? -6.585 -5.516 25.145 1.00 76.25 240 THR A O 1
ATOM 1979 N N . MET A 1 241 ? -8.529 -6.634 25.121 1.00 80.56 241 MET A N 1
ATOM 1980 C CA . MET A 1 241 ? -8.888 -6.328 23.730 1.00 80.56 241 MET A CA 1
ATOM 1981 C C . MET A 1 241 ? -10.095 -5.376 23.707 1.00 80.56 241 MET A C 1
ATOM 1983 O O . MET A 1 241 ? -11.019 -5.576 24.497 1.00 80.56 241 MET A O 1
ATOM 1987 N N . PRO A 1 242 ? -10.146 -4.383 22.800 1.00 86.38 242 PRO A N 1
ATOM 1988 C CA . PRO A 1 242 ? -9.166 -4.074 21.758 1.00 86.38 242 PRO A CA 1
ATOM 1989 C C . PRO A 1 242 ? -7.896 -3.417 22.316 1.00 86.38 242 PRO A C 1
ATOM 1991 O O . PRO A 1 242 ? -7.965 -2.497 23.127 1.00 86.38 242 PRO A O 1
ATOM 1994 N N . ALA A 1 243 ? -6.733 -3.855 21.835 1.00 87.88 243 ALA A N 1
ATOM 1995 C CA . ALA A 1 243 ? -5.454 -3.275 22.226 1.00 87.88 243 ALA A CA 1
ATOM 1996 C C . ALA A 1 243 ? -5.053 -2.174 21.229 1.00 87.88 243 ALA A C 1
ATOM 1998 O O . ALA A 1 243 ? -4.848 -2.429 20.037 1.00 87.88 243 ALA A O 1
ATOM 1999 N N . TYR A 1 244 ? -4.978 -0.930 21.703 1.00 89.75 244 TYR A N 1
ATOM 2000 C CA . TYR A 1 244 ? -4.669 0.233 20.868 1.00 89.75 244 TYR A CA 1
ATOM 2001 C C . TYR A 1 244 ? -3.198 0.246 20.442 1.00 89.75 244 TYR A C 1
ATOM 2003 O O . TYR A 1 244 ? -2.303 0.028 21.257 1.00 89.75 244 TYR A O 1
ATOM 2011 N N . LEU A 1 245 ? -2.949 0.508 19.156 1.00 88.88 245 LEU A N 1
ATOM 2012 C CA . LEU A 1 245 ? -1.595 0.675 18.632 1.00 88.88 245 LEU A CA 1
ATOM 2013 C C . LEU A 1 245 ? -1.107 2.112 18.853 1.00 88.88 245 LEU A C 1
ATOM 2015 O O . LEU A 1 245 ? -1.892 3.022 19.133 1.00 88.88 245 LEU A O 1
ATOM 2019 N N . GLU A 1 246 ? 0.200 2.319 18.701 1.00 84.06 246 GLU A N 1
ATOM 2020 C CA . GLU A 1 246 ? 0.855 3.612 18.911 1.00 84.06 246 GLU A CA 1
ATOM 2021 C C . GLU A 1 246 ? 0.132 4.760 18.178 1.00 84.06 246 GLU A C 1
ATOM 2023 O O . GLU A 1 246 ? -0.206 4.658 16.997 1.00 84.06 246 GLU A O 1
ATOM 2028 N N . GLY A 1 247 ? -0.153 5.849 18.902 1.00 84.69 247 GLY A N 1
ATOM 2029 C CA . GLY A 1 247 ? -0.854 7.023 18.368 1.00 84.69 247 GLY A CA 1
ATOM 2030 C C . GLY A 1 247 ? -2.378 6.887 18.227 1.00 84.69 247 GLY A C 1
ATOM 2031 O O . GLY A 1 247 ? -3.015 7.806 17.706 1.00 84.69 247 GLY A O 1
ATOM 2032 N N . THR A 1 248 ? -2.975 5.783 18.688 1.00 90.38 248 THR A N 1
ATOM 2033 C CA . THR A 1 248 ? -4.432 5.564 18.664 1.00 90.38 248 THR A CA 1
ATOM 2034 C C . THR A 1 248 ? -5.037 5.785 20.048 1.00 90.38 248 THR A C 1
ATOM 2036 O O . THR A 1 248 ? -4.612 5.168 21.021 1.00 90.38 248 THR A O 1
ATOM 2039 N N . THR A 1 249 ? -6.037 6.663 20.137 1.00 90.69 249 THR A N 1
ATOM 2040 C CA . THR A 1 249 ? -6.788 6.928 21.376 1.00 90.69 249 THR A CA 1
ATOM 2041 C C . THR A 1 249 ? -8.127 6.186 21.393 1.00 90.69 249 THR A C 1
ATOM 2043 O O . THR A 1 249 ? -8.631 5.770 20.350 1.00 90.69 249 THR A O 1
ATOM 2046 N N . GLU A 1 250 ? -8.757 6.071 22.562 1.00 89.69 250 GLU A N 1
ATOM 2047 C CA . GLU A 1 250 ? -10.111 5.508 22.685 1.00 89.69 250 GLU A CA 1
ATOM 2048 C C . GLU A 1 250 ? -11.147 6.296 21.859 1.00 89.69 250 GLU A C 1
ATOM 2050 O O . GLU A 1 250 ? -12.002 5.711 21.196 1.00 89.69 250 GLU A O 1
ATOM 2055 N N . ALA A 1 251 ? -11.021 7.626 21.796 1.00 90.00 251 ALA A N 1
ATOM 2056 C CA . ALA A 1 251 ? -11.873 8.459 20.948 1.00 90.00 251 ALA A CA 1
ATOM 2057 C C . ALA A 1 251 ? -11.742 8.100 19.454 1.00 90.00 251 ALA A C 1
ATOM 2059 O O . ALA A 1 251 ? -12.736 8.081 18.725 1.00 90.00 251 ALA A O 1
ATOM 2060 N N . ASP A 1 252 ? -10.531 7.764 18.996 1.00 91.94 252 ASP A N 1
ATOM 2061 C CA . ASP A 1 252 ? -10.293 7.313 17.620 1.00 91.94 252 ASP A CA 1
ATOM 2062 C C . ASP A 1 252 ? -10.906 5.938 17.350 1.00 91.94 252 ASP A C 1
ATOM 2064 O O . ASP A 1 252 ? -11.377 5.665 16.243 1.00 91.94 252 ASP A O 1
ATOM 2068 N N . TRP A 1 253 ? -10.905 5.066 18.357 1.00 93.19 253 TRP A N 1
ATOM 2069 C CA . TRP A 1 253 ? -11.546 3.763 18.269 1.00 93.19 253 TRP A CA 1
ATOM 2070 C C . TRP A 1 253 ? -13.071 3.873 18.203 1.00 93.19 253 TRP A C 1
ATOM 2072 O O . TRP A 1 253 ? -13.698 3.193 17.389 1.00 93.19 253 TRP A O 1
ATOM 2082 N N . ASN A 1 254 ? -13.673 4.775 18.979 1.00 92.50 254 ASN A N 1
ATOM 2083 C CA . ASN A 1 254 ? -15.112 5.041 18.923 1.00 92.50 254 ASN A CA 1
ATOM 2084 C C . ASN A 1 254 ? -15.529 5.562 17.541 1.00 92.50 254 ASN A C 1
ATOM 2086 O O . ASN A 1 254 ? -16.501 5.077 16.962 1.00 92.50 254 ASN A O 1
ATOM 2090 N N . GLN A 1 255 ? -14.725 6.451 16.951 1.00 91.69 255 GLN A N 1
ATOM 2091 C CA . GLN A 1 255 ? -14.890 6.891 15.563 1.00 91.69 255 GLN A CA 1
ATOM 2092 C C . GLN A 1 255 ? -14.826 5.721 14.570 1.00 91.69 255 GLN A C 1
ATOM 2094 O O . GLN A 1 255 ? -15.674 5.609 13.685 1.00 91.69 255 GLN A O 1
ATOM 2099 N N . ALA A 1 256 ? -13.844 4.827 14.706 1.00 92.69 256 ALA A N 1
ATOM 2100 C CA . ALA A 1 256 ? -13.721 3.662 13.829 1.00 92.69 256 ALA A CA 1
ATOM 2101 C C . ALA A 1 256 ? -14.890 2.682 13.992 1.00 92.69 256 ALA A C 1
ATOM 2103 O O . ALA A 1 256 ? -15.376 2.126 13.006 1.00 92.69 256 ALA A O 1
ATOM 2104 N N . THR A 1 257 ? -15.368 2.506 15.222 1.00 93.06 257 THR A N 1
ATOM 2105 C CA . THR A 1 257 ? -16.516 1.659 15.556 1.00 93.06 257 THR A CA 1
ATOM 2106 C C . THR A 1 257 ? -17.808 2.226 14.972 1.00 93.06 257 THR A C 1
ATOM 2108 O O . THR A 1 257 ? -18.591 1.473 14.398 1.00 93.06 257 THR A O 1
ATOM 2111 N N . TYR A 1 258 ? -17.993 3.549 15.017 1.00 93.00 258 TYR A N 1
ATOM 2112 C CA . TYR A 1 258 ? -19.098 4.226 14.338 1.00 93.00 258 TYR A CA 1
ATOM 2113 C C . TYR A 1 258 ? -19.058 3.996 12.821 1.00 93.00 258 TYR A C 1
ATOM 2115 O O . TYR A 1 258 ? -20.052 3.591 12.229 1.00 93.00 258 TYR A O 1
ATOM 2123 N N . VAL A 1 259 ? -17.898 4.170 12.180 1.00 91.88 259 VAL A N 1
ATOM 2124 C CA . VAL A 1 259 ? -17.759 3.924 10.731 1.00 91.88 259 VAL A CA 1
ATOM 2125 C C . VAL A 1 259 ? -18.068 2.466 10.368 1.00 91.88 259 VAL A C 1
ATOM 2127 O O . VAL A 1 259 ? -18.627 2.212 9.305 1.00 91.88 259 VAL A O 1
ATOM 2130 N N . LEU A 1 260 ? -17.721 1.511 11.235 1.00 91.81 260 LEU A N 1
ATOM 2131 C CA . LEU A 1 260 ? -17.997 0.084 11.036 1.00 91.81 260 LEU A CA 1
ATOM 2132 C C . LEU A 1 260 ? -19.460 -0.309 11.264 1.00 91.81 260 LEU A C 1
ATOM 2134 O O . LEU A 1 260 ? -19.890 -1.308 10.690 1.00 91.81 260 LEU A O 1
ATOM 2138 N N . SER A 1 261 ? -20.201 0.416 12.106 1.00 91.69 261 SER A N 1
ATOM 2139 C CA . SER A 1 261 ? -21.618 0.126 12.359 1.00 91.69 261 SER A CA 1
ATOM 2140 C C . SER A 1 261 ? -22.518 0.577 11.208 1.00 91.69 261 SER A C 1
ATOM 2142 O O . SER A 1 261 ? -23.604 0.031 11.025 1.00 91.69 261 SER A O 1
ATOM 2144 N N . GLN A 1 262 ? -22.055 1.534 10.403 1.00 89.56 262 GLN A N 1
ATOM 2145 C CA . GLN A 1 262 ? -22.754 1.997 9.211 1.00 89.56 262 GLN A CA 1
ATOM 2146 C C . GLN A 1 262 ? -22.461 1.098 8.004 1.00 89.56 262 GLN A C 1
ATOM 2148 O O . GLN A 1 262 ? -21.316 0.730 7.743 1.00 89.56 262 GLN A O 1
ATOM 2153 N N . GLN A 1 263 ? -23.483 0.811 7.193 1.00 85.94 263 GLN A N 1
ATOM 2154 C CA . GLN A 1 263 ? -23.299 0.078 5.932 1.00 85.94 263 GLN A CA 1
ATOM 2155 C C . GLN A 1 263 ? -22.455 0.878 4.922 1.00 85.94 263 GLN A C 1
ATOM 2157 O O . GLN A 1 263 ? -21.662 0.307 4.171 1.00 85.94 263 GLN A O 1
ATOM 2162 N N . ALA A 1 264 ? -22.608 2.203 4.920 1.00 87.44 264 ALA A N 1
ATOM 2163 C CA . ALA A 1 264 ? -21.780 3.133 4.166 1.00 87.44 264 ALA A CA 1
ATOM 2164 C C . ALA A 1 264 ? -21.692 4.461 4.929 1.00 87.44 264 ALA A C 1
ATOM 2166 O O . ALA A 1 264 ? -22.678 5.181 5.023 1.00 87.44 264 ALA A O 1
ATOM 2167 N N . CYS A 1 265 ? -20.519 4.781 5.478 1.00 87.56 265 CYS A N 1
ATOM 2168 C CA . CYS A 1 265 ? -20.298 6.030 6.207 1.00 87.56 265 CYS A CA 1
ATOM 2169 C C . CYS A 1 265 ? -19.701 7.084 5.269 1.00 87.56 265 CYS A C 1
ATOM 2171 O O . CYS A 1 265 ? -18.551 6.944 4.830 1.00 87.56 265 CYS A O 1
ATOM 2173 N N . THR A 1 266 ? -20.471 8.116 4.928 1.00 86.50 266 THR A N 1
ATOM 2174 C CA . THR A 1 266 ? -19.957 9.242 4.141 1.00 86.50 266 THR A CA 1
ATOM 2175 C C . THR A 1 266 ? -19.166 10.213 5.017 1.00 86.50 266 THR A C 1
ATOM 2177 O O . THR A 1 266 ? -19.242 10.192 6.245 1.00 86.50 266 THR A O 1
ATOM 2180 N N . PHE A 1 267 ? -18.401 11.098 4.379 1.00 82.50 267 PHE A N 1
ATOM 2181 C CA . PHE A 1 267 ? -17.716 12.193 5.063 1.00 82.50 267 PHE A CA 1
ATOM 2182 C C . PHE A 1 267 ? -18.676 13.056 5.895 1.00 82.50 267 PHE A C 1
ATOM 2184 O O . PHE A 1 267 ? -18.355 13.398 7.027 1.00 82.50 267 PHE A O 1
ATOM 2191 N N . THR A 1 268 ? -19.858 13.378 5.362 1.00 82.19 268 THR A N 1
ATOM 2192 C CA . THR A 1 268 ? -20.864 14.185 6.066 1.00 82.19 268 THR A CA 1
ATOM 2193 C C . THR A 1 268 ? -21.431 13.461 7.282 1.00 82.19 268 THR A C 1
ATOM 2195 O O . THR A 1 268 ? -21.583 14.079 8.330 1.00 82.19 268 THR A O 1
ATOM 2198 N N . ASP A 1 269 ? -21.674 12.149 7.186 1.00 85.75 269 ASP A N 1
ATOM 2199 C CA . ASP A 1 269 ? -22.161 11.355 8.325 1.00 85.75 269 ASP A CA 1
ATOM 2200 C C . ASP A 1 269 ? -21.129 11.330 9.455 1.00 85.75 269 ASP A C 1
ATOM 2202 O O . ASP A 1 269 ? -21.458 11.514 10.628 1.00 85.75 269 ASP A O 1
ATOM 2206 N N . PHE A 1 270 ? -19.859 11.151 9.088 1.00 87.44 270 PHE A N 1
ATOM 2207 C CA . PHE A 1 270 ? -18.752 11.142 10.032 1.00 87.44 270 PHE A CA 1
ATOM 2208 C C . PHE A 1 270 ? -18.524 12.509 10.692 1.00 87.44 270 PHE A C 1
ATOM 2210 O O . PHE A 1 270 ? -18.295 12.574 11.899 1.00 87.44 270 PHE A O 1
ATOM 2217 N N . ASP A 1 271 ? -18.615 13.603 9.931 1.00 85.00 271 ASP A N 1
ATOM 2218 C CA . ASP A 1 271 ? -18.460 14.958 10.468 1.00 85.00 271 ASP A CA 1
ATOM 2219 C C . ASP A 1 271 ? -19.616 15.319 11.413 1.00 85.00 271 ASP A C 1
ATOM 2221 O O . ASP A 1 271 ? -19.389 15.829 12.509 1.00 85.00 271 ASP A O 1
ATOM 2225 N N . ASN A 1 272 ? -20.847 14.932 11.066 1.00 86.12 272 ASN A N 1
ATOM 2226 C CA . ASN A 1 272 ? -22.005 15.061 11.951 1.00 86.12 272 ASN A CA 1
ATOM 2227 C C . ASN A 1 272 ? -21.813 14.286 13.260 1.00 86.12 272 ASN A C 1
ATOM 2229 O O . ASN A 1 272 ? -22.117 14.812 14.327 1.00 86.12 272 ASN A O 1
ATOM 2233 N N . TYR A 1 273 ? -21.288 13.058 13.203 1.00 86.94 273 TYR A N 1
ATOM 2234 C CA . TYR A 1 273 ? -20.952 12.288 14.404 1.00 86.94 273 TYR A CA 1
ATOM 2235 C C . TYR A 1 273 ? -19.896 12.997 15.258 1.00 86.94 273 TYR A C 1
ATOM 2237 O O . TYR A 1 273 ? -20.057 13.104 16.470 1.00 86.94 273 TYR A O 1
ATOM 2245 N N . LYS A 1 274 ? -18.842 13.527 14.633 1.00 84.88 274 LYS A N 1
ATOM 2246 C CA . LYS A 1 274 ? -17.758 14.223 15.335 1.00 84.88 274 LYS A CA 1
ATOM 2247 C C . LYS A 1 274 ? -18.218 15.529 15.994 1.00 84.88 274 LYS A C 1
ATOM 2249 O O . LYS A 1 274 ? -17.709 15.882 17.054 1.00 84.88 274 LYS A O 1
ATOM 2254 N N . ASN A 1 275 ? -19.161 16.228 15.366 1.00 82.88 275 ASN A N 1
ATOM 2255 C CA . ASN A 1 275 ? -19.688 17.512 15.827 1.00 82.88 275 ASN A CA 1
ATOM 2256 C C . ASN A 1 275 ? -20.859 17.373 16.813 1.00 82.88 275 ASN A C 1
ATOM 2258 O O . ASN A 1 275 ? -21.276 18.373 17.397 1.00 82.88 275 ASN A O 1
ATOM 2262 N N . ARG A 1 276 ? -21.381 16.160 17.044 1.00 80.06 276 ARG A N 1
ATOM 2263 C CA . ARG A 1 276 ? -22.306 15.906 18.155 1.00 80.06 276 ARG A CA 1
ATOM 2264 C C . ARG A 1 276 ? -21.535 16.017 19.470 1.00 80.06 276 ARG A C 1
ATOM 2266 O O . ARG A 1 276 ? -20.877 15.074 19.903 1.00 80.06 276 ARG A O 1
ATOM 2273 N N . THR A 1 277 ? -21.613 17.178 20.115 1.00 50.41 277 THR A N 1
ATOM 2274 C CA . THR A 1 277 ? -21.286 17.300 21.539 1.00 50.41 277 THR A CA 1
ATOM 2275 C C . THR A 1 277 ? -22.119 16.288 22.326 1.00 50.41 277 THR A C 1
ATOM 2277 O O . THR A 1 277 ? -23.309 16.158 22.030 1.00 50.41 277 THR A O 1
ATOM 2280 N N . PRO A 1 278 ? -21.551 15.590 23.324 1.00 48.16 278 PRO A N 1
ATOM 2281 C CA . PRO A 1 278 ? -22.353 14.806 24.245 1.00 48.16 278 PRO A CA 1
ATOM 2282 C C . PRO A 1 278 ? -23.171 15.802 25.069 1.00 48.16 278 PRO A C 1
ATOM 2284 O O . PRO A 1 278 ? -22.671 16.383 26.029 1.00 48.16 278 PRO A O 1
ATOM 2287 N N . THR A 1 279 ? -24.405 16.074 24.657 1.00 40.72 279 THR A N 1
ATOM 2288 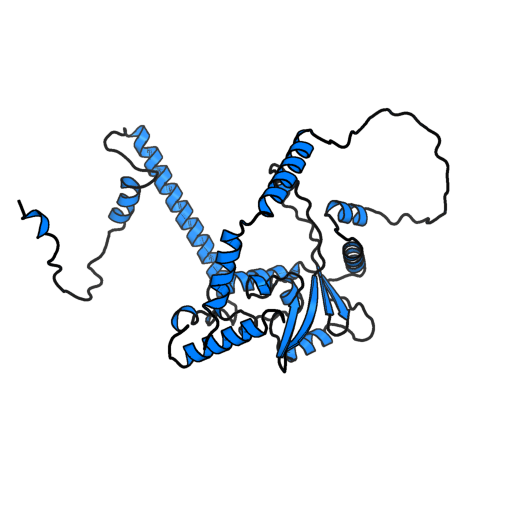C CA . THR A 1 279 ? -25.379 16.668 25.564 1.00 40.72 279 THR A CA 1
ATOM 2289 C C . THR A 1 279 ? -25.617 15.633 26.651 1.00 40.72 279 THR A C 1
ATOM 2291 O O . THR A 1 279 ? -26.153 14.557 26.393 1.00 40.72 279 THR A O 1
ATOM 2294 N N . SER A 1 280 ? -25.126 15.933 27.852 1.00 42.31 280 SER A N 1
ATOM 2295 C CA . SER A 1 280 ? -25.677 15.375 29.079 1.00 42.31 280 SER A CA 1
ATOM 2296 C C . SER A 1 280 ? -27.194 15.523 29.028 1.00 42.31 280 SER A C 1
ATOM 2298 O O . SER A 1 280 ? -27.655 16.586 28.624 1.00 42.31 280 SER A O 1
ATOM 2300 N N . GLU A 1 281 ? -27.902 14.485 29.473 1.00 40.94 281 GLU A N 1
ATOM 2301 C CA . GLU A 1 281 ? -29.368 14.334 29.494 1.00 40.94 281 GLU A CA 1
ATOM 2302 C C . GLU A 1 281 ? -29.912 13.482 28.336 1.00 40.94 281 GLU A C 1
ATOM 2304 O O . GLU A 1 281 ? -30.647 13.937 27.466 1.00 40.94 281 GLU A O 1
ATOM 2309 N N . ASP A 1 282 ? -29.631 12.175 28.413 1.00 42.75 282 ASP A N 1
ATOM 2310 C CA . ASP A 1 282 ? -30.672 11.181 28.133 1.00 42.75 282 ASP A CA 1
ATOM 2311 C C . ASP A 1 282 ? -31.717 11.269 29.267 1.00 42.75 282 ASP A C 1
ATOM 2313 O O . ASP A 1 282 ? -31.775 10.424 30.161 1.00 42.75 282 ASP A O 1
ATOM 2317 N N . GLU A 1 283 ? -32.519 12.337 29.256 1.00 39.34 283 GLU A N 1
ATOM 2318 C CA . GLU A 1 283 ? -33.844 12.348 29.868 1.00 39.34 283 GLU A CA 1
ATOM 2319 C C . GLU A 1 283 ? -34.902 12.247 28.764 1.00 39.34 283 GLU A C 1
ATOM 2321 O O . GLU A 1 283 ? -34.836 12.850 27.694 1.00 39.34 283 GLU A O 1
ATOM 2326 N N . CYS A 1 284 ? -35.860 11.375 29.038 1.00 47.75 284 CYS A N 1
ATOM 2327 C CA . CYS A 1 284 ? -36.986 10.977 28.218 1.00 47.75 284 CYS A CA 1
ATOM 2328 C C . CYS A 1 284 ? -37.888 12.144 27.778 1.00 47.75 284 CYS A C 1
ATOM 2330 O O . CYS A 1 284 ? -38.138 13.080 28.530 1.00 47.75 284 CYS A O 1
ATOM 2332 N N . GLY A 1 285 ? -38.490 12.036 26.587 1.00 31.97 285 GLY A N 1
ATOM 2333 C CA . GLY A 1 285 ? -39.465 13.032 26.141 1.00 31.97 285 GLY A CA 1
ATOM 2334 C C . GLY A 1 285 ? -40.268 12.626 24.915 1.00 31.97 285 GLY A C 1
ATOM 2335 O O . GLY A 1 2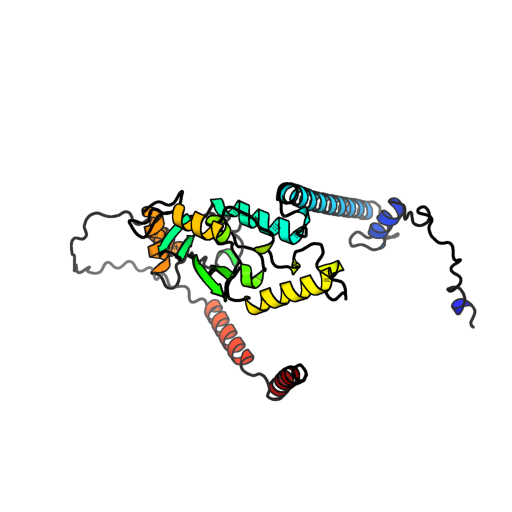85 ? -40.013 13.092 23.811 1.00 31.97 285 GLY A O 1
ATOM 2336 N N . PHE A 1 286 ? -41.278 11.782 25.121 1.00 42.28 286 PHE A N 1
ATOM 2337 C CA . PHE A 1 286 ? -42.447 11.717 24.246 1.00 42.28 286 PHE A CA 1
ATOM 2338 C C . PHE A 1 286 ? -43.184 13.060 24.398 1.00 42.28 286 PHE A C 1
ATOM 2340 O O . PHE A 1 286 ? -43.914 13.257 25.366 1.00 42.28 286 PHE A O 1
ATOM 2347 N N . GLY A 1 287 ? -42.897 14.018 23.517 1.00 33.22 287 GLY A N 1
ATOM 2348 C CA . GLY A 1 287 ? -43.454 15.367 23.560 1.00 33.22 287 GLY A CA 1
ATOM 2349 C C . GLY A 1 287 ? -44.064 15.738 22.219 1.00 33.22 287 GLY A C 1
ATOM 2350 O O . GLY A 1 287 ? -43.340 15.948 21.248 1.00 33.22 287 GLY A O 1
ATOM 2351 N N . ASP A 1 288 ? -45.394 15.803 22.194 1.00 44.06 288 ASP A N 1
ATOM 2352 C CA . ASP A 1 288 ? -46.193 16.459 21.162 1.00 44.06 288 ASP A CA 1
ATOM 2353 C C . ASP A 1 288 ? -45.582 17.812 20.779 1.00 44.06 288 ASP A C 1
ATOM 2355 O O . ASP A 1 288 ? -45.402 18.680 21.637 1.00 44.06 288 ASP A O 1
ATOM 2359 N N . PHE A 1 289 ? -45.332 18.023 19.484 1.00 34.62 289 PHE A N 1
ATOM 2360 C CA . PHE A 1 289 ? -45.110 19.362 18.952 1.00 34.62 289 PHE A CA 1
ATOM 2361 C C . PHE A 1 289 ? -46.180 19.697 17.921 1.00 34.62 289 PHE A C 1
ATOM 2363 O O . PHE A 1 289 ? -46.240 19.163 16.814 1.00 34.62 289 PHE A O 1
ATOM 2370 N N . ASN A 1 290 ? -47.057 20.579 18.383 1.00 36.78 290 ASN A N 1
ATOM 2371 C CA . ASN A 1 290 ? -48.126 21.232 17.661 1.00 36.78 290 ASN A CA 1
ATOM 2372 C C . ASN A 1 290 ? -47.539 22.195 16.612 1.00 36.78 290 ASN A C 1
ATOM 2374 O O . ASN A 1 290 ? -46.458 22.752 16.804 1.00 36.78 290 ASN A O 1
ATOM 2378 N N . GLY A 1 291 ? -48.263 22.370 15.508 1.00 38.34 291 GLY A N 1
ATOM 2379 C CA . GLY A 1 291 ? -47.796 23.052 14.304 1.00 38.34 291 GLY A CA 1
ATOM 2380 C C . GLY A 1 291 ? -47.445 24.535 14.466 1.00 38.34 291 GLY A C 1
ATOM 2381 O O . GLY A 1 291 ? -48.126 25.293 15.157 1.00 38.34 291 GLY A O 1
ATOM 2382 N N . GLY A 1 292 ? -46.405 24.931 13.734 1.00 29.28 292 GLY A N 1
ATOM 2383 C CA . GLY A 1 292 ? -46.077 26.299 13.352 1.00 29.28 292 GLY A CA 1
ATOM 2384 C C . GLY A 1 292 ? -45.674 26.280 11.879 1.00 29.28 292 GLY A C 1
ATOM 2385 O O . GLY A 1 292 ? -44.719 25.609 11.503 1.00 29.28 292 GLY A O 1
ATOM 2386 N N . ASP A 1 293 ? -46.502 26.918 11.068 1.00 39.88 293 ASP A N 1
ATOM 2387 C CA . ASP A 1 293 ? -46.529 26.932 9.610 1.00 39.88 293 ASP A CA 1
ATOM 2388 C C . ASP A 1 293 ? -45.486 27.920 9.066 1.00 39.88 293 ASP A C 1
ATOM 2390 O O . ASP A 1 293 ? -45.761 29.113 9.012 1.00 39.88 293 ASP A O 1
ATOM 2394 N N . ASP A 1 294 ? -44.311 27.422 8.663 1.00 37.50 294 ASP A N 1
ATOM 2395 C CA . ASP A 1 294 ? -43.353 28.164 7.838 1.00 37.50 294 ASP A CA 1
ATOM 2396 C C . ASP A 1 294 ? -43.123 27.388 6.537 1.00 37.50 294 ASP A C 1
ATOM 2398 O O . ASP A 1 294 ? -42.390 26.401 6.432 1.00 37.50 294 ASP A O 1
ATOM 2402 N N . ASN A 1 295 ? -43.864 27.843 5.539 1.00 44.94 295 ASN A N 1
ATOM 2403 C CA . ASN A 1 295 ? -43.981 27.308 4.202 1.00 44.94 295 ASN A CA 1
ATOM 2404 C C . ASN A 1 295 ? -42.698 27.594 3.395 1.00 44.94 295 ASN A C 1
ATOM 2406 O O . ASN A 1 295 ? -42.621 28.575 2.661 1.00 44.94 295 ASN A O 1
ATOM 2410 N N . GLU A 1 296 ? -41.689 26.730 3.507 1.00 36.88 296 GLU A N 1
ATOM 2411 C CA . GLU A 1 296 ? -40.603 26.654 2.528 1.00 36.88 296 GLU A CA 1
ATOM 2412 C C . GLU A 1 296 ? -40.389 25.193 2.128 1.00 36.88 296 GLU A C 1
ATOM 2414 O O . GLU A 1 296 ? -39.672 24.413 2.756 1.00 36.88 296 GLU A O 1
ATOM 2419 N N . SER A 1 297 ? -41.072 24.798 1.052 1.00 36.47 297 SER A N 1
ATOM 2420 C CA . SER A 1 297 ? -40.862 23.524 0.383 1.00 36.47 297 SER A CA 1
ATOM 2421 C C . SER A 1 297 ? -39.434 23.469 -0.166 1.00 36.47 297 SER A C 1
ATOM 2423 O O . SER A 1 297 ? -39.188 23.771 -1.338 1.00 36.47 297 SER A O 1
ATOM 2425 N N . HIS A 1 298 ? -38.478 23.036 0.654 1.00 37.06 298 HIS A N 1
ATOM 2426 C CA . HIS A 1 298 ? -37.204 22.531 0.167 1.00 37.06 298 HIS A CA 1
ATOM 2427 C C . HIS A 1 298 ? -37.465 21.163 -0.473 1.00 37.06 298 HIS A C 1
ATOM 2429 O O . HIS A 1 298 ? -37.202 20.100 0.083 1.00 37.06 298 HIS A O 1
ATOM 2435 N N . SER A 1 299 ? -38.052 21.222 -1.670 1.00 37.06 299 SER A N 1
ATOM 2436 C CA . SER A 1 299 ? -38.081 20.149 -2.650 1.00 37.06 299 SER A CA 1
ATOM 2437 C C . SER A 1 299 ? -36.673 19.571 -2.729 1.00 37.06 299 SER A C 1
ATOM 2439 O O . SER A 1 299 ? -35.760 20.208 -3.259 1.00 37.06 299 SER A O 1
ATOM 2441 N N . THR A 1 300 ? -36.494 18.364 -2.199 1.00 40.94 300 THR A N 1
ATOM 2442 C CA . THR A 1 300 ? -35.405 17.474 -2.582 1.00 40.94 300 THR A CA 1
ATOM 2443 C C . THR A 1 300 ? -35.392 17.455 -4.101 1.00 40.94 300 THR A C 1
ATOM 2445 O O . THR A 1 300 ? -36.338 16.997 -4.733 1.00 40.94 300 THR A O 1
ATOM 2448 N N . TYR A 1 301 ? -34.376 18.084 -4.690 1.00 41.59 301 TYR A N 1
ATOM 2449 C CA . TYR A 1 301 ? -34.271 18.302 -6.125 1.00 41.59 301 TYR A CA 1
ATOM 2450 C C . TYR A 1 301 ? -34.175 16.960 -6.860 1.00 41.59 301 TYR A C 1
ATOM 2452 O O . TYR A 1 301 ? -33.099 16.465 -7.183 1.00 41.59 301 TYR A O 1
ATOM 2460 N N . VAL A 1 302 ? -35.341 16.404 -7.166 1.00 51.38 302 VAL A N 1
ATOM 2461 C CA . VAL A 1 302 ? -35.597 15.525 -8.295 1.00 51.38 302 VAL A CA 1
ATOM 2462 C C . VAL A 1 302 ? -35.536 16.426 -9.528 1.00 51.38 302 VAL A C 1
ATOM 2464 O O . VAL A 1 302 ? -36.551 16.906 -10.027 1.00 51.38 302 VAL A O 1
ATOM 2467 N N . THR A 1 303 ? -34.329 16.763 -9.985 1.00 65.56 303 THR A N 1
ATOM 2468 C CA . THR A 1 303 ? -34.194 17.448 -11.272 1.00 65.56 303 THR A CA 1
ATOM 2469 C C . THR A 1 303 ? -34.572 16.470 -12.381 1.00 65.56 303 THR A C 1
ATOM 2471 O O . THR A 1 303 ? -34.250 15.280 -12.325 1.00 65.56 303 THR A O 1
ATOM 2474 N N . ASN A 1 304 ? -35.239 16.962 -13.426 1.00 62.09 304 ASN A N 1
ATOM 2475 C CA . ASN A 1 304 ? -35.562 16.158 -14.611 1.00 62.09 304 ASN A CA 1
ATOM 2476 C C . ASN A 1 304 ? -34.310 15.488 -15.217 1.00 62.09 304 ASN A C 1
ATOM 2478 O O . ASN A 1 304 ? -34.407 14.430 -15.833 1.00 62.09 304 ASN A O 1
ATOM 2482 N N . GLU A 1 305 ? -33.127 16.062 -14.987 1.00 58.00 305 GLU A N 1
ATOM 2483 C CA . GLU A 1 305 ? -31.835 15.488 -15.364 1.00 58.00 305 GLU A CA 1
ATOM 2484 C C . GLU A 1 305 ? -31.400 14.309 -14.493 1.00 58.00 305 GLU A C 1
ATOM 2486 O O . GLU A 1 305 ? -30.870 13.345 -15.040 1.00 58.00 305 GLU A O 1
ATOM 2491 N N . ALA A 1 306 ? -31.667 14.317 -13.183 1.00 57.12 306 ALA A N 1
ATOM 2492 C CA . ALA A 1 306 ? -31.418 13.158 -12.324 1.00 57.12 306 ALA A CA 1
ATOM 2493 C C . ALA A 1 306 ? -32.288 11.9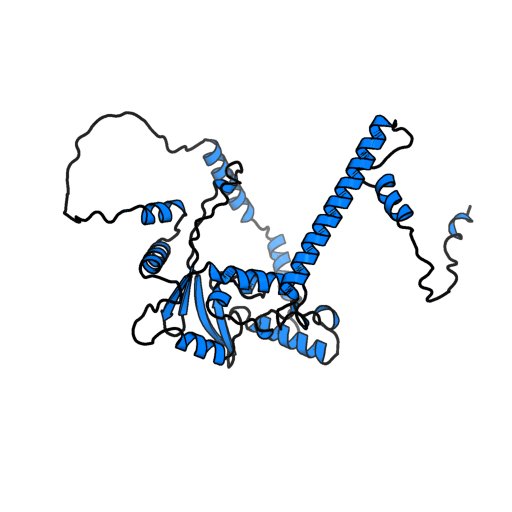62 -12.746 1.00 57.12 306 ALA A C 1
ATOM 2495 O O . ALA A 1 306 ? -31.793 10.841 -12.870 1.00 57.12 306 ALA A O 1
ATOM 2496 N N . ASN A 1 307 ? -33.560 12.211 -13.077 1.00 67.38 307 ASN A N 1
ATOM 2497 C CA . ASN A 1 307 ? -34.457 11.181 -13.609 1.00 67.38 307 ASN A CA 1
ATOM 2498 C C . ASN A 1 307 ? -34.009 10.673 -14.986 1.00 67.38 307 ASN A C 1
ATOM 2500 O O . ASN A 1 307 ? -34.036 9.466 -15.228 1.00 67.38 307 ASN A O 1
ATOM 2504 N N . ARG A 1 308 ? -33.540 11.567 -15.869 1.00 72.12 308 ARG A N 1
ATOM 2505 C CA . ARG A 1 308 ? -32.980 11.180 -17.173 1.00 72.12 308 ARG A CA 1
ATOM 2506 C C . ARG A 1 308 ? -31.744 10.297 -17.007 1.00 72.12 308 ARG A C 1
ATOM 2508 O O . ARG A 1 308 ? -31.633 9.272 -17.669 1.00 72.12 308 ARG A O 1
ATOM 2515 N N . MET A 1 309 ? -30.856 10.647 -16.078 1.00 65.62 309 MET A N 1
ATOM 2516 C CA . MET A 1 309 ? -29.636 9.888 -15.804 1.00 65.62 309 MET A CA 1
ATOM 2517 C C . MET A 1 309 ? -29.947 8.497 -15.231 1.00 65.62 309 MET A C 1
ATOM 2519 O O . MET A 1 309 ? -29.358 7.511 -15.665 1.00 65.62 309 MET A O 1
ATOM 2523 N N . HIS A 1 310 ? -30.920 8.383 -14.320 1.00 71.25 310 HIS A N 1
ATOM 2524 C CA . HIS A 1 310 ? -31.382 7.084 -13.818 1.00 71.25 310 HIS A CA 1
ATOM 2525 C C . HIS A 1 310 ? -32.013 6.213 -14.914 1.00 71.25 310 HIS A C 1
ATOM 2527 O O . HIS A 1 310 ? -31.739 5.013 -14.969 1.00 71.25 310 HIS A O 1
ATOM 2533 N N . GLN A 1 311 ? -32.794 6.804 -15.823 1.00 75.25 311 GLN A N 1
ATOM 2534 C CA . GLN A 1 311 ? -33.353 6.088 -16.974 1.00 75.25 311 GLN A CA 1
ATOM 2535 C C . GLN A 1 311 ? -32.264 5.627 -17.952 1.00 75.25 311 GLN A C 1
ATOM 2537 O O . GLN A 1 311 ? -32.300 4.489 -18.415 1.00 75.25 311 GLN A O 1
ATOM 2542 N N . GLU A 1 312 ? -31.263 6.465 -18.233 1.00 75.06 312 GLU A N 1
ATOM 2543 C CA . GLU A 1 312 ? -30.122 6.106 -19.085 1.00 75.06 312 GLU A CA 1
ATOM 2544 C C . GLU A 1 312 ? -29.294 4.960 -18.472 1.00 75.06 312 GLU A C 1
ATOM 2546 O O . GLU A 1 312 ? -28.904 4.034 -19.187 1.00 75.06 312 GLU A O 1
ATOM 2551 N N . ILE A 1 313 ? -29.095 4.960 -17.147 1.00 68.75 313 ILE A N 1
ATOM 2552 C CA . ILE A 1 313 ? -28.422 3.872 -16.418 1.00 68.75 313 ILE A CA 1
ATOM 2553 C C . ILE A 1 313 ? -29.225 2.566 -16.505 1.00 68.75 313 ILE A C 1
ATOM 2555 O O . ILE A 1 313 ? -28.643 1.515 -16.777 1.00 68.75 313 ILE A O 1
ATOM 2559 N N . GLU A 1 314 ? -30.548 2.605 -16.326 1.00 73.31 314 GLU A N 1
ATOM 2560 C CA . GLU A 1 314 ? -31.393 1.412 -16.476 1.00 73.31 314 GLU A CA 1
ATOM 2561 C C . GLU A 1 314 ? -31.383 0.853 -17.905 1.00 73.31 314 GLU A C 1
ATOM 2563 O O . GLU A 1 314 ? -31.361 -0.365 -18.097 1.00 73.31 314 GLU A O 1
ATOM 2568 N N . VAL A 1 315 ? -31.404 1.724 -18.917 1.00 73.38 315 VAL A N 1
ATOM 2569 C CA . VAL A 1 315 ? -31.350 1.319 -20.329 1.00 73.38 315 VAL A CA 1
ATOM 2570 C C . VAL A 1 315 ? -29.990 0.701 -20.659 1.00 73.38 315 VAL A C 1
ATOM 2572 O O . VAL A 1 315 ? -29.937 -0.343 -21.312 1.00 73.38 315 VAL A O 1
ATOM 2575 N N . ALA A 1 316 ? -28.897 1.279 -20.156 1.00 62.50 316 ALA A N 1
ATOM 2576 C CA . ALA A 1 316 ? -27.554 0.727 -20.313 1.00 62.50 316 ALA A CA 1
ATOM 2577 C C . ALA A 1 316 ? -27.397 -0.628 -19.599 1.00 62.50 316 ALA A C 1
ATOM 2579 O O . ALA A 1 316 ? -26.832 -1.559 -20.171 1.00 62.50 316 ALA A O 1
ATOM 2580 N N . ALA A 1 317 ? -27.960 -0.781 -18.396 1.00 59.19 317 ALA A N 1
ATOM 2581 C CA . ALA A 1 317 ? -27.965 -2.053 -17.674 1.00 59.19 317 ALA A CA 1
ATOM 2582 C C . ALA A 1 317 ? -28.726 -3.143 -18.450 1.00 59.19 317 ALA A C 1
ATOM 2584 O O . ALA A 1 317 ? -28.200 -4.234 -18.662 1.00 59.19 317 ALA A O 1
ATOM 2585 N N . LYS A 1 318 ? -29.911 -2.819 -18.990 1.00 64.50 318 LYS A N 1
ATOM 2586 C CA . LYS A 1 318 ? -30.701 -3.728 -19.845 1.00 64.50 318 LYS A CA 1
ATOM 2587 C C . LYS A 1 318 ? -30.007 -4.059 -21.176 1.00 64.50 318 LYS A C 1
ATOM 2589 O O . LYS A 1 318 ? -30.280 -5.110 -21.757 1.00 64.50 318 LYS A O 1
ATOM 2594 N N . SER A 1 319 ? -29.119 -3.187 -21.660 1.00 52.53 319 SER A N 1
ATOM 2595 C CA . SER A 1 319 ? -28.289 -3.421 -22.850 1.00 52.53 319 SER A CA 1
ATOM 2596 C C . SER A 1 319 ? -27.077 -4.317 -22.572 1.00 52.53 319 SER A C 1
ATOM 2598 O O . SER A 1 319 ? -26.635 -5.014 -23.483 1.00 52.53 319 SER A O 1
ATOM 2600 N N . CYS A 1 320 ? -26.533 -4.314 -21.352 1.00 46.88 320 CYS A N 1
ATOM 2601 C CA . CYS A 1 320 ? -25.371 -5.130 -20.984 1.00 46.88 320 CYS A CA 1
ATOM 2602 C C . CYS A 1 320 ? -25.711 -6.611 -20.732 1.00 46.88 320 CYS A C 1
ATOM 2604 O O . CYS A 1 320 ? -24.827 -7.456 -20.851 1.00 46.88 320 CYS A O 1
ATOM 2606 N N . ASP A 1 321 ? -26.976 -6.949 -20.463 1.00 49.88 321 ASP A N 1
ATOM 2607 C CA . ASP A 1 321 ? -27.403 -8.326 -20.151 1.00 49.88 321 ASP A CA 1
ATOM 2608 C C . ASP A 1 321 ? -27.737 -9.200 -21.376 1.00 49.88 321 ASP A C 1
ATOM 2610 O O . ASP A 1 321 ? -28.144 -10.356 -21.239 1.00 49.88 321 ASP A O 1
ATOM 2614 N N . LYS A 1 322 ? -27.535 -8.700 -22.601 1.00 55.09 322 LYS A N 1
ATOM 2615 C CA . LYS A 1 322 ? -27.757 -9.476 -23.831 1.00 55.09 322 LYS A CA 1
ATOM 2616 C C . LYS A 1 322 ? -26.456 -9.718 -24.587 1.00 55.09 322 LYS A C 1
ATOM 2618 O O . LYS A 1 322 ? -26.291 -9.250 -25.706 1.00 55.09 322 LYS A O 1
ATOM 2623 N N . MET A 1 323 ? -25.560 -10.517 -24.002 1.00 53.78 323 MET A N 1
ATOM 2624 C CA . MET A 1 323 ? -24.598 -11.259 -24.824 1.00 53.78 323 MET A CA 1
ATOM 2625 C C . MET A 1 323 ? -25.385 -12.164 -25.776 1.00 53.78 323 MET A C 1
ATOM 2627 O O . MET A 1 323 ? -26.175 -13.004 -25.327 1.00 53.78 323 MET A O 1
ATOM 2631 N N . SER A 1 324 ? -25.165 -11.996 -27.076 1.00 68.69 324 SER A N 1
ATOM 2632 C CA . SER A 1 324 ? -25.725 -12.878 -28.096 1.00 68.69 324 SER A CA 1
ATOM 2633 C C . SER A 1 324 ? -25.226 -14.312 -27.889 1.00 68.69 324 SER A C 1
ATOM 2635 O O . SER A 1 324 ? -24.138 -14.552 -27.352 1.00 68.69 324 SER A O 1
ATOM 2637 N N . ASP A 1 325 ? -26.011 -15.305 -28.305 1.00 65.12 325 ASP A N 1
ATOM 2638 C CA . ASP A 1 325 ? -25.619 -16.710 -28.137 1.00 65.12 325 ASP A CA 1
ATOM 2639 C C . ASP A 1 325 ? -24.352 -17.072 -28.943 1.00 65.12 325 ASP A C 1
ATOM 2641 O O . ASP A 1 325 ? -23.626 -18.004 -28.581 1.00 65.12 325 ASP A O 1
ATOM 2645 N N . ASP A 1 326 ? -24.014 -16.272 -29.959 1.00 61.50 326 ASP A N 1
ATOM 2646 C CA . ASP A 1 326 ? -22.756 -16.366 -30.703 1.00 61.50 326 ASP A CA 1
ATOM 2647 C C . ASP A 1 326 ? -21.548 -15.875 -29.882 1.00 61.50 326 ASP A C 1
ATOM 2649 O O . ASP A 1 326 ? -20.491 -16.516 -29.891 1.00 61.50 326 ASP A O 1
ATOM 2653 N N . GLU A 1 327 ? -21.708 -14.817 -29.080 1.00 59.91 327 GLU A N 1
ATOM 2654 C CA . GLU A 1 327 ? -20.671 -14.326 -28.157 1.00 59.91 327 GLU A CA 1
ATOM 2655 C C . GLU A 1 327 ? -20.433 -15.306 -26.998 1.00 59.91 327 GLU A C 1
ATOM 2657 O O . GLU A 1 327 ? -19.287 -15.547 -26.604 1.00 59.91 327 GLU A O 1
ATOM 2662 N N . LYS A 1 328 ? -21.489 -15.971 -26.506 1.00 60.22 328 LYS A N 1
ATOM 2663 C CA . LYS A 1 328 ? -21.362 -17.047 -25.503 1.00 60.22 328 LYS A CA 1
ATOM 2664 C C . LYS A 1 328 ? -20.584 -18.250 -26.052 1.00 60.22 328 LYS A C 1
ATOM 2666 O O . LYS A 1 328 ? -19.731 -18.809 -25.356 1.00 60.22 328 LYS A O 1
ATOM 2671 N N . LYS A 1 329 ? -20.815 -18.627 -27.318 1.00 59.06 329 LYS A N 1
ATOM 2672 C CA . LYS A 1 329 ? -20.067 -19.698 -28.008 1.00 59.06 329 LYS A CA 1
ATOM 2673 C C . LYS A 1 329 ? -18.587 -19.361 -28.195 1.00 59.06 329 LYS A C 1
ATOM 2675 O O . LYS A 1 329 ? -17.749 -20.267 -28.155 1.00 59.06 329 LYS A O 1
ATOM 2680 N N . TRP A 1 330 ? -18.255 -18.087 -28.398 1.00 48.44 330 TRP A N 1
ATOM 2681 C CA . TRP A 1 330 ? -16.872 -17.647 -28.574 1.00 48.44 330 TRP A CA 1
ATOM 2682 C C . TRP A 1 330 ? -16.079 -17.715 -27.261 1.00 48.44 330 TRP A C 1
ATOM 2684 O O . TRP A 1 330 ? -14.988 -18.291 -27.235 1.00 48.44 330 TRP A O 1
ATOM 2694 N N . CYS A 1 331 ? -16.672 -17.269 -26.148 1.00 51.62 331 CYS A N 1
ATOM 2695 C CA . CYS A 1 331 ? -16.070 -17.388 -24.816 1.00 51.62 331 CYS A CA 1
ATOM 2696 C C . CYS A 1 331 ? -15.842 -18.852 -24.392 1.00 51.62 331 CYS A C 1
ATOM 2698 O O . CYS A 1 331 ? -14.791 -19.175 -23.839 1.00 51.62 331 CYS A O 1
ATOM 2700 N N . GLY A 1 332 ? -16.759 -19.770 -24.725 1.00 47.78 332 GLY A N 1
ATOM 2701 C CA . GLY A 1 332 ? -16.602 -21.200 -24.420 1.00 47.78 332 GLY A CA 1
ATOM 2702 C C . GLY A 1 332 ? -15.456 -21.895 -25.175 1.00 47.78 332 GLY A C 1
ATOM 2703 O O . GLY A 1 332 ? -14.821 -22.806 -24.643 1.00 47.78 332 GLY A O 1
ATOM 2704 N N . LYS A 1 333 ? -15.130 -21.452 -26.399 1.00 44.69 333 LYS A N 1
ATOM 2705 C CA . LYS A 1 333 ? -14.030 -22.032 -27.198 1.00 44.69 333 LYS A CA 1
ATOM 2706 C C . LYS A 1 333 ? -12.636 -21.618 -26.721 1.00 44.69 333 LYS A C 1
ATOM 2708 O O . LYS A 1 333 ? -11.683 -22.352 -26.982 1.00 44.69 333 LYS A O 1
ATOM 2713 N N . ILE A 1 334 ? -12.505 -20.486 -26.027 1.00 43.06 334 ILE A N 1
ATOM 2714 C CA . ILE A 1 334 ? -11.218 -20.025 -25.482 1.00 43.06 334 ILE A CA 1
ATOM 2715 C C . ILE A 1 334 ? -10.816 -20.866 -24.261 1.00 43.06 334 ILE A C 1
ATOM 2717 O O . ILE A 1 334 ? -9.647 -21.210 -24.120 1.00 43.06 334 ILE A O 1
ATOM 2721 N N . VAL A 1 335 ? -11.783 -21.302 -23.447 1.00 42.50 335 VAL A N 1
ATOM 2722 C CA . VAL A 1 335 ? -11.524 -22.097 -22.230 1.00 42.50 335 VAL A CA 1
ATOM 2723 C C . VAL A 1 335 ? -11.082 -23.537 -22.544 1.00 42.50 335 VAL A C 1
ATOM 2725 O O . VAL A 1 335 ? -10.323 -24.130 -21.784 1.00 42.50 335 VAL A O 1
ATOM 2728 N N . LEU A 1 336 ? -11.485 -24.100 -23.689 1.00 41.06 336 LEU A N 1
ATOM 2729 C CA . LEU A 1 336 ? -11.181 -25.494 -24.051 1.00 41.06 336 LEU A CA 1
ATOM 2730 C C . LEU A 1 336 ? -9.884 -25.690 -24.859 1.00 41.06 336 LEU A C 1
ATOM 2732 O O . LEU A 1 336 ? -9.461 -26.829 -25.038 1.00 41.06 336 LEU A O 1
ATOM 2736 N N . LYS A 1 337 ? -9.227 -24.621 -25.337 1.00 38.75 337 LYS A N 1
ATOM 2737 C CA . LYS A 1 337 ? -7.943 -24.728 -26.067 1.00 38.75 337 LYS A CA 1
ATOM 2738 C C . LYS A 1 337 ? -6.697 -24.612 -25.184 1.00 38.75 337 LYS A C 1
ATOM 2740 O O . LYS A 1 337 ? -5.611 -24.915 -25.660 1.00 38.75 337 LYS A O 1
ATOM 2745 N N . THR A 1 338 ? -6.839 -24.224 -23.918 1.00 43.72 338 THR A N 1
ATOM 2746 C CA . THR A 1 338 ? -5.721 -24.112 -22.959 1.00 43.72 338 THR A CA 1
ATOM 2747 C C . THR A 1 338 ? -5.661 -25.261 -21.953 1.00 43.72 338 THR A C 1
ATOM 2749 O O . THR A 1 338 ? -4.848 -25.226 -21.037 1.00 43.72 338 THR A O 1
ATOM 2752 N N . ALA A 1 339 ? -6.509 -26.280 -22.109 1.00 43.00 339 ALA A N 1
ATOM 2753 C CA . ALA A 1 339 ? -6.531 -27.453 -21.245 1.00 43.00 339 ALA A CA 1
ATOM 2754 C C . ALA A 1 339 ? -6.517 -28.736 -22.083 1.00 43.00 339 ALA A C 1
ATOM 2756 O O . ALA A 1 339 ? -7.563 -29.325 -22.353 1.00 43.00 339 ALA A O 1
ATOM 2757 N N . ARG A 1 340 ? -5.318 -29.153 -22.500 1.00 33.09 340 ARG A N 1
ATOM 2758 C CA . ARG A 1 340 ? -4.905 -30.556 -22.669 1.00 33.09 340 ARG A CA 1
ATOM 2759 C C . ARG A 1 340 ? -3.367 -30.622 -22.754 1.00 33.09 340 ARG A C 1
ATOM 2761 O O . ARG A 1 340 ? -2.778 -29.617 -23.141 1.00 33.09 340 ARG A O 1
ATOM 2768 N N . PRO A 1 341 ? -2.783 -31.742 -22.292 1.00 44.75 341 PRO A N 1
ATOM 2769 C CA . PRO A 1 341 ? -1.505 -31.820 -21.574 1.00 44.75 341 PRO A CA 1
ATOM 2770 C C . PRO A 1 341 ? -0.260 -31.453 -22.375 1.00 44.75 341 PRO A C 1
ATOM 2772 O O . PRO A 1 341 ? -0.257 -31.684 -23.606 1.00 44.75 341 PRO A O 1
#

Sequence (341 aa):
AKEYKLANYIRRFTYLSMDAMTTSPVEGNNNAIKHGQFRIHSNMNLSQSLPKVYGGVNSRIERSISQAKRDTGKTSYSSRAATADFVNVKGQSLVDRNFDSRFKYKGAQTDTETWKVWCFDSKRHNTFLSEPWCYLPYYHRVHNLEVRRSGEKLFIHCSCGFYHRTGLPCPHFFFLIDEIDLMMIHVRYWKVYHAYFNEDSDIGRYLTRAQAQQFENRTCGIPIMSCHLSKLKQKTGLDTMPAYLEGTTEADWNQATYVLSQQACTFTDFDNYKNRTPTSEDECGFGDFNGGDDNESHSTYVTNEANRMHQEIEVAAKSCDKMSDDEKKWCGKIVLKTARP

pLDDT: mean 73.83, std 19.3, range [29.28, 96.06]

InterPro domains:
  IPR007527 Zinc finger, SWIM-type [PS50966] (143-181)

Radius of gyration: 30.61 Å; chains: 1; bounding box: 81×70×96 Å